Protein AF-A0AAV6ARL1-F1 (afdb_monomer)

Solvent-accessible surface area (backbone atoms only — not comparable to full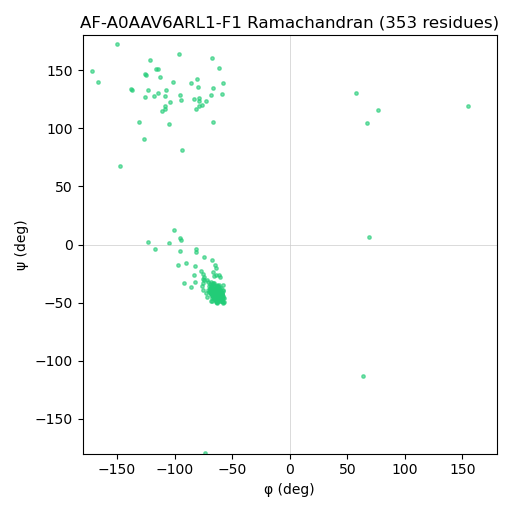-atom values): 20002 Å² total; per-residue (Å²): 140,80,90,83,87,90,86,91,80,90,85,74,84,75,59,64,62,52,59,53,49,52,52,50,49,51,51,51,48,54,50,50,52,47,50,51,51,49,51,51,51,49,50,52,51,50,51,49,50,52,51,48,52,50,49,52,50,51,52,50,52,51,49,51,50,50,51,51,52,52,50,53,51,52,51,51,52,48,52,53,50,51,52,52,51,51,51,52,52,52,49,53,50,50,54,53,48,53,52,51,50,53,51,52,51,52,52,50,51,52,50,52,51,51,50,52,50,50,51,51,53,51,50,52,53,51,52,49,49,53,50,51,50,51,53,48,52,52,50,50,54,50,53,52,52,51,50,53,51,52,53,51,51,51,53,50,48,54,52,52,50,53,50,49,54,52,48,51,54,52,48,53,54,50,52,52,50,53,52,52,52,48,52,52,50,54,50,50,51,52,50,52,55,49,51,51,52,50,53,51,52,50,50,52,52,50,50,54,48,51,51,52,46,53,54,48,51,54,50,48,54,53,49,51,53,49,51,55,51,51,51,53,53,52,53,55,54,53,54,56,56,57,56,58,58,58,54,58,57,58,60,56,58,54,62,60,48,74,80,60,66,86,46,94,68,50,47,80,55,95,95,43,80,45,74,82,79,89,71,47,52,53,89,100,46,54,59,75,37,75,70,22,47,56,53,48,52,55,50,44,53,50,51,56,58,49,54,73,75,49,62,91,90,58,95,77,81,91,83,76,85,46,77,64,77,90,72,89,45,74,43,96,90,30,70,34,55,64,55,42,10,51,45,33,23,50,45,50,52,55,47,62,73,73,105

Structure (mmCIF, N/CA/C/O backbone):
data_AF-A0AAV6ARL1-F1
#
_entry.id   AF-A0AAV6ARL1-F1
#
loop_
_atom_site.group_PDB
_atom_site.id
_atom_site.type_symbol
_atom_site.label_atom_id
_atom_site.label_alt_id
_atom_site.label_comp_id
_atom_site.label_asym_id
_atom_site.label_entity_id
_atom_site.label_seq_id
_atom_site.pdbx_PDB_ins_code
_atom_site.Cartn_x
_atom_site.Cartn_y
_atom_site.Cartn_z
_atom_site.occupancy
_atom_site.B_iso_or_equiv
_atom_site.auth_seq_id
_atom_site.auth_comp_id
_atom_site.auth_asym_id
_atom_site.auth_atom_id
_atom_site.pdbx_PDB_model_num
ATOM 1 N N . MET A 1 1 ? 104.955 -7.559 -202.517 1.00 40.22 1 MET A N 1
ATOM 2 C CA . MET A 1 1 ? 105.296 -6.183 -202.960 1.00 40.22 1 MET A CA 1
ATOM 3 C C . MET A 1 1 ? 104.222 -5.275 -202.367 1.00 40.22 1 MET A C 1
ATOM 5 O O . MET A 1 1 ? 103.072 -5.644 -202.487 1.00 40.22 1 MET A O 1
ATOM 9 N N . SER A 1 2 ? 104.466 -4.178 -201.654 1.00 42.88 2 SER A N 1
ATOM 10 C CA . SER A 1 2 ? 105.653 -3.330 -201.524 1.00 42.88 2 SER A CA 1
ATOM 11 C C . SER A 1 2 ? 105.444 -2.301 -200.393 1.00 42.88 2 SER A C 1
ATOM 13 O O . SER A 1 2 ? 104.321 -1.834 -200.275 1.00 42.88 2 SER A O 1
ATOM 15 N N . ARG A 1 3 ? 106.542 -1.900 -199.713 1.00 35.81 3 ARG A N 1
ATOM 16 C CA . ARG A 1 3 ? 106.949 -0.505 -199.352 1.00 35.81 3 ARG A CA 1
ATOM 17 C C . ARG A 1 3 ? 105.947 0.330 -198.514 1.00 35.81 3 ARG A C 1
ATOM 19 O O . ARG A 1 3 ? 104.804 0.456 -198.897 1.00 35.81 3 ARG A O 1
ATOM 26 N N . SER A 1 4 ? 106.260 1.008 -197.403 1.00 39.09 4 SER A N 1
ATOM 27 C CA . SER A 1 4 ? 107.313 2.000 -197.069 1.00 39.09 4 SER A CA 1
ATOM 28 C C . SER A 1 4 ? 106.696 2.809 -195.892 1.00 39.09 4 SER A C 1
ATOM 30 O O . SER A 1 4 ? 105.526 3.155 -195.957 1.00 39.09 4 SER A O 1
ATOM 32 N N . ALA A 1 5 ? 107.268 2.843 -194.684 1.00 46.03 5 ALA A N 1
ATOM 33 C CA . ALA A 1 5 ? 108.242 3.802 -194.135 1.00 46.03 5 ALA A CA 1
ATOM 34 C C . ALA A 1 5 ? 107.756 5.266 -193.904 1.00 46.03 5 ALA A C 1
ATOM 36 O O . ALA A 1 5 ? 107.763 6.082 -194.815 1.00 46.03 5 ALA A O 1
ATOM 37 N N . ALA A 1 6 ? 107.522 5.567 -192.611 1.00 50.44 6 ALA A N 1
ATOM 38 C CA . ALA A 1 6 ? 107.798 6.807 -191.855 1.00 50.44 6 ALA A CA 1
ATOM 39 C C . ALA A 1 6 ? 106.920 8.081 -191.990 1.00 50.44 6 ALA A C 1
ATOM 41 O O . ALA A 1 6 ? 107.029 8.830 -192.954 1.00 50.44 6 ALA A O 1
ATOM 42 N N . ARG A 1 7 ? 106.256 8.456 -190.874 1.00 43.62 7 ARG A N 1
ATOM 43 C CA . ARG A 1 7 ? 106.496 9.704 -190.097 1.00 43.62 7 ARG A CA 1
ATOM 44 C C . ARG A 1 7 ? 105.806 9.663 -188.717 1.00 43.62 7 ARG A C 1
ATOM 46 O O . ARG A 1 7 ? 104.697 9.164 -188.586 1.00 43.62 7 ARG A O 1
ATOM 53 N N . ARG A 1 8 ? 106.514 10.166 -187.696 1.00 57.41 8 ARG A N 1
ATOM 54 C CA . ARG A 1 8 ? 106.142 10.265 -186.269 1.00 57.41 8 ARG A CA 1
ATOM 55 C C . ARG A 1 8 ? 105.237 11.477 -185.996 1.00 57.41 8 ARG A C 1
ATOM 57 O O . ARG A 1 8 ? 105.545 12.559 -186.486 1.00 57.41 8 ARG A O 1
ATOM 64 N N . THR A 1 9 ? 104.265 11.323 -185.093 1.00 50.94 9 THR A N 1
ATOM 65 C CA . THR A 1 9 ? 103.650 12.404 -184.296 1.00 50.94 9 THR A CA 1
ATOM 66 C C . THR A 1 9 ? 103.474 11.920 -182.852 1.00 50.94 9 THR A C 1
ATOM 68 O O . THR A 1 9 ? 103.076 10.781 -182.622 1.00 50.94 9 THR A O 1
ATOM 71 N N . LEU A 1 10 ? 103.856 12.755 -181.887 1.00 49.81 10 LEU A N 1
ATOM 72 C CA . LEU A 1 10 ? 103.924 12.452 -180.454 1.00 49.81 10 LEU A CA 1
ATOM 73 C C . LEU A 1 10 ? 102.540 12.213 -179.821 1.00 49.81 10 LEU A C 1
ATOM 75 O O . LEU A 1 10 ? 101.614 12.995 -180.012 1.00 49.81 10 LEU A O 1
ATOM 79 N N . ASN A 1 11 ? 102.462 11.147 -179.021 1.00 56.38 11 ASN A N 1
ATOM 80 C CA . ASN A 1 11 ? 101.369 10.788 -178.117 1.00 56.38 11 ASN A CA 1
ATOM 81 C C . ASN A 1 11 ? 101.429 11.619 -176.824 1.00 56.38 11 ASN A C 1
ATOM 83 O O . ASN A 1 11 ? 102.432 11.564 -176.119 1.00 56.38 11 ASN A O 1
ATOM 87 N N . VAL A 1 12 ? 100.331 12.290 -176.461 1.00 54.06 12 VAL A N 1
ATOM 88 C CA . VAL A 1 12 ? 100.096 12.845 -175.101 1.00 54.06 12 VAL A CA 1
ATOM 89 C C . VAL A 1 12 ? 98.789 12.298 -174.493 1.00 54.06 12 VAL A C 1
ATOM 91 O O . VAL A 1 12 ? 98.400 12.623 -173.376 1.00 54.06 12 VAL A O 1
ATOM 94 N N . TRP A 1 13 ? 98.117 11.408 -175.224 1.00 54.78 13 TRP A N 1
ATOM 95 C CA . TRP A 1 13 ? 96.790 10.884 -174.909 1.00 54.78 13 TRP A CA 1
ATOM 96 C C . TRP A 1 13 ? 96.687 9.846 -173.749 1.00 54.78 13 TRP A C 1
ATOM 98 O O . TRP A 1 13 ? 95.562 9.609 -173.325 1.00 54.78 13 TRP A O 1
ATOM 108 N N . PRO A 1 14 ? 97.759 9.253 -173.158 1.00 62.34 14 PRO A N 1
ATOM 109 C CA . PRO A 1 14 ? 97.589 8.315 -172.023 1.00 62.34 14 PRO A CA 1
ATOM 110 C C . PRO A 1 14 ? 97.761 8.883 -170.592 1.00 62.34 14 PRO A C 1
ATOM 112 O O . PRO A 1 14 ? 97.345 8.224 -169.648 1.00 62.34 14 PRO A O 1
ATOM 115 N N . GLY A 1 15 ? 98.382 10.055 -170.381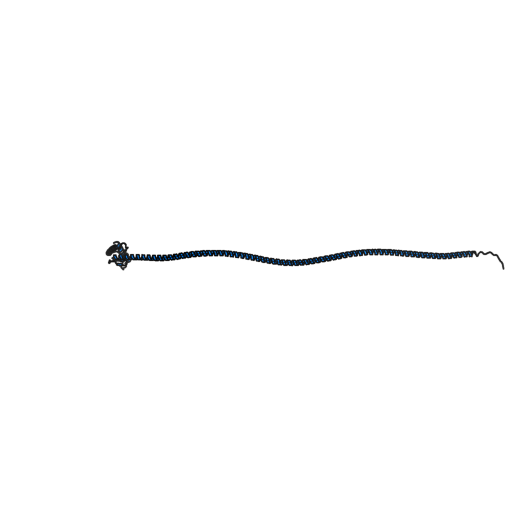 1.00 63.75 15 GLY A N 1
ATOM 116 C CA . GLY A 1 15 ? 98.850 10.473 -169.037 1.00 63.75 15 GLY A CA 1
ATOM 117 C C . GLY A 1 15 ? 97.876 11.303 -168.183 1.00 63.75 15 GLY A C 1
ATOM 118 O O . GLY A 1 15 ? 97.858 11.177 -166.962 1.00 63.75 15 GLY A O 1
ATOM 119 N N . TRP A 1 16 ? 97.041 12.146 -168.798 1.00 66.00 16 TRP A N 1
ATOM 120 C CA . TRP A 1 16 ? 96.110 13.016 -168.054 1.00 66.00 16 TRP A CA 1
ATOM 121 C C . TRP A 1 16 ? 94.906 12.261 -167.476 1.00 66.00 16 TRP A C 1
ATOM 123 O O . TRP A 1 16 ? 94.379 12.653 -166.438 1.00 66.00 16 TRP A O 1
ATOM 133 N N . VAL A 1 17 ? 94.495 11.158 -168.110 1.00 67.25 17 VAL A N 1
ATOM 134 C CA . VAL A 1 17 ? 93.394 10.310 -167.624 1.00 67.25 17 VAL A CA 1
ATOM 135 C C . VAL A 1 17 ? 93.795 9.565 -166.343 1.00 67.25 17 VAL A C 1
ATOM 137 O O . VAL A 1 17 ? 92.970 9.422 -165.446 1.00 67.25 17 VAL A O 1
ATOM 140 N N . ASP A 1 18 ? 95.066 9.178 -166.198 1.00 72.94 18 ASP A N 1
ATOM 141 C CA . ASP A 1 18 ? 95.561 8.469 -165.010 1.00 72.94 18 ASP A CA 1
ATOM 142 C C . ASP A 1 18 ? 95.738 9.409 -163.797 1.00 72.94 18 ASP A C 1
ATOM 144 O O . ASP A 1 18 ? 95.338 9.090 -162.675 1.00 72.94 18 ASP A O 1
ATOM 148 N N . ALA A 1 19 ? 96.215 10.640 -164.019 1.00 73.31 19 ALA A N 1
ATOM 149 C CA . ALA A 1 19 ? 96.287 11.671 -162.975 1.00 73.31 19 ALA A CA 1
ATOM 150 C C . ALA A 1 19 ? 94.895 12.128 -162.485 1.00 73.31 19 ALA A C 1
ATOM 152 O O . ALA A 1 19 ? 94.703 12.391 -161.298 1.00 73.31 19 ALA A O 1
ATOM 153 N N . LEU A 1 20 ? 93.901 12.194 -163.381 1.00 75.38 20 LEU A N 1
ATOM 154 C CA . LEU A 1 20 ? 92.528 12.565 -163.020 1.00 75.38 20 LEU A CA 1
ATOM 155 C C . LEU A 1 20 ? 91.800 11.406 -162.315 1.00 75.38 20 LEU A C 1
ATOM 157 O O . LEU A 1 20 ? 91.058 11.638 -161.362 1.00 75.38 20 LEU A O 1
ATOM 161 N N . SER A 1 21 ? 92.066 10.157 -162.714 1.00 77.81 21 SER A N 1
ATOM 162 C CA . SER A 1 21 ? 91.505 8.962 -162.072 1.00 77.81 21 SER A CA 1
ATOM 163 C C . SER A 1 21 ? 92.097 8.700 -160.681 1.00 77.81 21 SER A C 1
ATOM 165 O O . SER A 1 21 ? 91.357 8.360 -159.759 1.00 77.81 21 SER A O 1
ATOM 167 N N . THR A 1 22 ? 93.402 8.906 -160.479 1.00 82.19 22 THR A N 1
ATOM 168 C CA . THR A 1 22 ? 94.041 8.780 -159.153 1.00 82.19 22 THR A CA 1
ATOM 169 C C . THR A 1 22 ? 93.566 9.860 -158.178 1.00 82.19 22 THR A C 1
ATOM 171 O O . THR A 1 22 ? 93.297 9.552 -157.016 1.00 82.19 22 THR A O 1
ATOM 174 N N . LEU A 1 23 ? 93.358 11.098 -158.645 1.00 82.12 23 LEU A N 1
ATOM 175 C CA . LEU A 1 23 ? 92.783 12.178 -157.834 1.00 82.12 23 LEU A CA 1
ATOM 176 C C . LEU A 1 23 ? 91.329 11.879 -157.429 1.00 82.12 23 LEU A C 1
ATOM 178 O O . LEU A 1 23 ? 90.969 12.049 -156.264 1.00 82.12 23 LEU A O 1
ATOM 182 N N . VAL A 1 24 ? 90.512 11.353 -158.348 1.00 82.94 24 VAL A N 1
ATOM 183 C CA . VAL A 1 24 ? 89.144 10.897 -158.044 1.00 82.94 24 VAL A CA 1
ATOM 184 C C . VAL A 1 24 ? 89.149 9.713 -157.067 1.00 82.94 24 VAL A C 1
ATOM 186 O O . VAL A 1 24 ? 88.353 9.703 -156.132 1.00 82.94 24 VAL A O 1
ATOM 189 N N . MET A 1 25 ? 90.064 8.748 -157.209 1.00 82.38 25 MET A N 1
ATOM 190 C CA . MET A 1 25 ? 90.158 7.587 -156.313 1.00 82.38 25 MET A CA 1
ATOM 191 C C . MET A 1 25 ? 90.553 7.981 -154.880 1.00 82.38 25 MET A C 1
ATOM 193 O O . MET A 1 25 ? 89.963 7.476 -153.926 1.00 82.38 25 MET A O 1
ATOM 197 N N . VAL A 1 26 ? 91.492 8.921 -154.714 1.00 82.88 26 VAL A N 1
ATOM 198 C CA . VAL A 1 26 ? 91.864 9.472 -153.397 1.00 82.88 26 VAL A CA 1
ATOM 199 C C . VAL A 1 26 ? 90.702 10.253 -152.783 1.00 82.88 26 VAL A C 1
ATOM 201 O O . VAL A 1 26 ? 90.419 10.081 -151.599 1.00 82.88 26 VAL A O 1
ATOM 204 N N . ILE A 1 27 ? 89.987 11.060 -153.575 1.00 83.81 27 ILE A N 1
ATOM 205 C CA . ILE A 1 27 ? 88.800 11.789 -153.103 1.00 83.81 27 ILE A CA 1
ATOM 206 C C . ILE A 1 27 ? 87.704 10.816 -152.648 1.00 83.81 27 ILE A C 1
ATOM 208 O O . ILE A 1 27 ? 87.146 11.004 -151.568 1.00 83.81 27 ILE A O 1
ATOM 212 N N . ILE A 1 28 ? 87.427 9.755 -153.415 1.00 83.00 28 ILE A N 1
ATOM 213 C CA . ILE A 1 28 ? 86.459 8.712 -153.040 1.00 83.00 28 ILE A CA 1
ATOM 214 C C . ILE A 1 28 ? 86.916 7.969 -151.778 1.00 83.00 28 ILE A C 1
ATOM 216 O O . ILE A 1 28 ? 86.095 7.719 -150.901 1.00 83.00 28 ILE A O 1
ATOM 220 N N . PHE A 1 29 ? 88.206 7.650 -151.640 1.00 85.12 29 PHE A N 1
ATOM 221 C CA . PHE A 1 29 ? 88.747 6.990 -150.449 1.00 85.12 29 PHE A CA 1
ATOM 222 C C . PHE A 1 29 ? 88.622 7.866 -149.195 1.00 85.12 29 PHE A C 1
ATOM 224 O O . PHE A 1 29 ? 88.128 7.399 -148.171 1.00 85.12 29 PHE A O 1
ATOM 231 N N . VAL A 1 30 ? 89.001 9.147 -149.278 1.00 85.06 30 VAL A N 1
ATOM 232 C CA . VAL A 1 30 ? 88.848 10.108 -148.173 1.00 85.06 30 VAL A CA 1
ATOM 233 C C . VAL A 1 30 ? 87.372 10.298 -147.823 1.00 85.06 30 VAL A C 1
ATOM 235 O O . VAL A 1 30 ? 87.034 10.294 -146.642 1.00 85.06 30 VAL A O 1
ATOM 238 N N . LEU A 1 31 ? 86.481 10.387 -148.816 1.00 84.69 31 LEU A N 1
ATOM 239 C CA . LEU A 1 31 ? 85.034 10.438 -148.590 1.00 84.69 31 LEU A CA 1
ATOM 240 C C . LEU A 1 31 ? 84.506 9.159 -147.935 1.00 84.69 31 LEU A C 1
ATOM 242 O O . LEU A 1 31 ? 83.703 9.248 -147.018 1.00 84.69 31 LEU A O 1
ATOM 246 N N . MET A 1 32 ? 84.961 7.978 -148.348 1.00 86.81 32 MET A N 1
ATOM 247 C CA . MET A 1 32 ? 84.531 6.708 -147.763 1.00 86.81 32 MET A CA 1
ATOM 248 C C . MET A 1 32 ? 85.008 6.571 -146.312 1.00 86.81 32 MET A C 1
ATOM 250 O O . MET A 1 32 ? 84.218 6.207 -145.444 1.00 86.81 32 MET A O 1
ATOM 254 N N . VAL A 1 33 ? 86.266 6.922 -146.022 1.00 84.94 33 VAL A N 1
ATOM 255 C CA . VAL A 1 33 ? 86.796 6.968 -144.649 1.00 84.94 33 VAL A CA 1
ATOM 256 C C . VAL A 1 33 ? 86.037 7.996 -143.812 1.00 84.94 33 VAL A C 1
ATOM 258 O O . VAL A 1 33 ? 85.690 7.708 -142.670 1.00 84.94 33 VAL A O 1
ATOM 261 N N . PHE A 1 34 ? 85.723 9.164 -144.376 1.00 87.56 34 PHE A N 1
ATOM 262 C CA . PHE A 1 34 ? 84.935 10.195 -143.706 1.00 87.56 34 PHE A CA 1
ATOM 263 C C . PHE A 1 34 ? 83.504 9.728 -143.420 1.00 87.56 34 PHE A C 1
ATOM 265 O O . PHE A 1 34 ? 83.032 9.900 -142.303 1.00 87.56 34 PHE A O 1
ATOM 272 N N . VAL A 1 35 ? 82.840 9.069 -144.374 1.00 86.19 35 VAL A N 1
ATOM 273 C CA . VAL A 1 35 ? 81.507 8.476 -144.190 1.00 86.19 35 VAL A CA 1
ATOM 274 C C . VAL A 1 35 ? 81.552 7.400 -143.109 1.00 86.19 35 VAL A C 1
ATOM 276 O O . VAL A 1 35 ? 80.714 7.422 -142.216 1.00 86.19 35 VAL A O 1
ATOM 279 N N . ILE A 1 36 ? 82.551 6.511 -143.108 1.00 84.56 36 ILE A N 1
ATOM 280 C CA . ILE A 1 36 ? 82.721 5.497 -142.055 1.00 84.56 36 ILE A CA 1
ATOM 281 C C . ILE A 1 36 ? 82.953 6.165 -140.690 1.00 84.56 36 ILE A C 1
ATOM 283 O O . ILE A 1 36 ? 82.266 5.827 -139.725 1.00 84.56 36 ILE A O 1
ATOM 287 N N . ALA A 1 37 ? 83.840 7.160 -140.599 1.00 83.50 37 ALA A N 1
ATOM 288 C CA . ALA A 1 37 ? 84.078 7.915 -139.369 1.00 83.50 37 ALA A CA 1
ATOM 289 C C . ALA A 1 37 ? 82.818 8.664 -138.898 1.00 83.50 37 ALA A C 1
ATOM 291 O O . ALA A 1 37 ? 82.530 8.682 -137.704 1.00 83.50 37 ALA A O 1
ATOM 292 N N . GLN A 1 38 ? 82.027 9.217 -139.823 1.00 83.62 38 GLN A N 1
ATOM 293 C CA . GLN A 1 38 ? 80.760 9.889 -139.543 1.00 83.62 38 GLN A CA 1
ATOM 294 C C . GLN A 1 38 ? 79.682 8.898 -139.092 1.00 83.62 38 GLN A C 1
ATOM 296 O O . GLN A 1 38 ? 78.946 9.208 -138.159 1.00 83.62 38 GLN A O 1
ATOM 301 N N . THR A 1 39 ? 79.612 7.696 -139.675 1.00 85.75 39 THR A N 1
ATOM 302 C CA . THR A 1 39 ? 78.703 6.639 -139.204 1.00 85.75 39 THR A CA 1
ATOM 303 C C . THR A 1 39 ? 79.072 6.168 -137.801 1.00 85.75 39 THR A C 1
ATOM 305 O O . THR A 1 39 ? 78.187 6.034 -136.961 1.00 85.75 39 THR A O 1
ATOM 308 N N . TYR A 1 40 ? 80.365 6.007 -137.500 1.00 87.38 40 TYR A N 1
ATOM 309 C CA . TYR A 1 40 ? 80.834 5.634 -136.166 1.00 87.38 40 TYR A CA 1
ATOM 310 C C . TYR A 1 40 ? 80.599 6.749 -135.139 1.00 87.38 40 TYR A C 1
ATOM 312 O O . TYR A 1 40 ? 80.107 6.483 -134.047 1.00 87.38 40 TYR A O 1
ATOM 320 N N . LEU A 1 41 ? 80.888 8.008 -135.489 1.00 84.44 41 LEU A N 1
ATOM 321 C CA . LEU A 1 41 ? 80.651 9.160 -134.617 1.00 84.44 41 LEU A CA 1
ATOM 322 C C . LEU A 1 41 ? 79.152 9.376 -134.373 1.00 84.44 41 LEU A C 1
ATOM 324 O O . LEU A 1 41 ? 78.754 9.633 -133.242 1.00 84.44 41 LEU A O 1
ATOM 328 N N . SER A 1 42 ? 78.317 9.216 -135.404 1.00 83.94 42 SER A N 1
ATOM 329 C CA . SER A 1 42 ? 76.857 9.267 -135.288 1.00 83.94 42 SER A CA 1
ATOM 330 C C . SER A 1 42 ? 76.319 8.119 -134.433 1.00 83.94 42 SER A C 1
ATOM 332 O O . SER A 1 42 ? 75.482 8.362 -133.566 1.00 83.94 42 SER A O 1
ATOM 334 N N . ALA A 1 43 ? 76.844 6.898 -134.588 1.00 82.75 43 ALA A N 1
ATOM 335 C CA . ALA A 1 43 ? 76.494 5.759 -133.742 1.00 82.75 43 ALA A CA 1
ATOM 336 C C . ALA A 1 43 ? 76.931 5.966 -132.279 1.00 82.75 43 ALA A C 1
ATOM 338 O O . ALA A 1 43 ? 76.162 5.675 -131.366 1.00 82.75 43 ALA A O 1
ATOM 339 N N . ALA A 1 44 ? 78.124 6.521 -132.038 1.00 83.00 44 ALA A N 1
ATOM 340 C CA . ALA A 1 44 ? 78.624 6.829 -130.698 1.00 83.00 44 ALA A CA 1
ATOM 341 C C . ALA A 1 44 ? 77.837 7.968 -130.024 1.00 83.00 44 ALA A C 1
ATOM 343 O O . ALA A 1 44 ? 77.498 7.869 -128.843 1.00 83.00 44 ALA A O 1
ATOM 344 N N . LEU A 1 45 ? 77.500 9.027 -130.771 1.00 83.69 45 LEU A N 1
ATOM 345 C CA . LEU A 1 45 ? 76.633 10.116 -130.311 1.00 83.69 45 LEU A CA 1
ATOM 346 C C . LEU A 1 45 ? 75.219 9.602 -130.021 1.00 83.69 45 LEU A C 1
ATOM 348 O O . LEU A 1 45 ? 74.697 9.877 -128.950 1.00 83.69 45 LEU A O 1
ATOM 352 N N . SER A 1 46 ? 74.639 8.790 -130.909 1.00 85.38 46 SER A N 1
ATOM 353 C CA . SER A 1 46 ? 73.314 8.184 -130.721 1.00 85.38 46 SER A CA 1
ATOM 354 C C . SER A 1 46 ? 73.276 7.226 -129.525 1.00 85.38 46 SER A C 1
ATOM 356 O O . SER A 1 46 ? 72.333 7.267 -128.740 1.00 85.38 46 SER A O 1
ATOM 358 N N . GLY A 1 47 ? 74.319 6.416 -129.319 1.00 86.88 47 GLY A N 1
ATOM 359 C CA . GLY A 1 47 ? 74.443 5.549 -128.145 1.00 86.88 47 GLY A CA 1
ATOM 360 C C . GLY A 1 47 ? 74.561 6.340 -126.838 1.00 86.88 47 GLY A C 1
ATOM 361 O O . GLY A 1 47 ? 73.922 5.987 -125.846 1.00 86.88 47 GLY A O 1
ATOM 362 N N . ARG A 1 48 ? 75.314 7.449 -126.841 1.00 87.31 48 ARG A N 1
ATOM 363 C CA . ARG A 1 48 ? 75.371 8.392 -125.714 1.00 87.31 48 ARG A CA 1
ATOM 364 C C . ARG A 1 48 ? 74.016 9.060 -125.472 1.00 87.31 48 ARG A C 1
ATOM 366 O O . ARG A 1 48 ? 73.608 9.146 -124.321 1.00 87.31 48 ARG A O 1
ATOM 373 N N . GLU A 1 49 ? 73.315 9.482 -126.522 1.00 87.62 49 GLU A N 1
ATOM 374 C CA . GLU A 1 49 ? 71.972 10.074 -126.450 1.00 87.62 49 GLU A CA 1
ATOM 375 C C . GLU A 1 49 ? 70.970 9.091 -125.823 1.00 87.62 49 GLU A C 1
ATOM 377 O O . GLU A 1 49 ? 70.250 9.440 -124.893 1.00 87.62 49 GLU A O 1
ATOM 382 N N . GLN A 1 50 ? 70.981 7.825 -126.256 1.00 89.12 50 GLN A N 1
ATOM 383 C CA . GLN A 1 50 ? 70.143 6.762 -125.692 1.00 89.12 50 GLN A CA 1
ATOM 384 C C . GLN A 1 50 ? 70.500 6.450 -124.233 1.00 89.12 50 GLN A C 1
ATOM 386 O O . GLN A 1 50 ? 69.609 6.228 -123.413 1.00 89.12 50 GLN A O 1
ATOM 391 N N . ALA A 1 51 ? 71.792 6.425 -123.885 1.00 87.44 51 ALA A N 1
ATOM 392 C CA . ALA A 1 51 ? 72.238 6.232 -122.507 1.00 87.44 51 ALA A CA 1
ATOM 393 C C . ALA A 1 51 ? 71.808 7.399 -121.606 1.00 87.44 51 ALA A C 1
ATOM 395 O O . ALA A 1 51 ? 71.347 7.164 -120.491 1.00 87.44 51 ALA A O 1
ATOM 396 N N . LEU A 1 52 ? 71.896 8.637 -122.107 1.00 89.31 52 LEU A N 1
ATOM 397 C CA . LEU A 1 52 ? 71.388 9.826 -121.425 1.00 89.31 52 LEU A CA 1
ATOM 398 C C . LEU A 1 52 ? 69.873 9.745 -121.238 1.00 89.31 52 LEU A C 1
ATOM 400 O O . LEU A 1 52 ? 69.419 9.918 -120.117 1.00 89.31 52 LEU A O 1
ATOM 404 N N . GLN A 1 53 ? 69.102 9.391 -122.270 1.00 90.75 53 GLN A N 1
ATOM 405 C CA . GLN A 1 53 ? 67.648 9.215 -122.160 1.00 90.75 53 GLN A CA 1
ATOM 406 C C . GLN A 1 53 ? 67.262 8.155 -121.120 1.00 90.75 53 GLN A C 1
ATOM 408 O O . GLN A 1 53 ? 66.382 8.404 -120.299 1.00 90.75 53 GLN A O 1
ATOM 413 N N . ARG A 1 54 ? 67.944 6.998 -121.098 1.00 90.44 54 ARG A N 1
ATOM 414 C CA . ARG A 1 54 ? 67.722 5.954 -120.079 1.00 90.44 54 ARG A CA 1
ATOM 415 C C . ARG A 1 54 ? 68.059 6.443 -118.676 1.00 90.44 54 ARG A C 1
ATOM 417 O O . ARG A 1 54 ? 67.281 6.203 -117.762 1.00 90.44 54 ARG A O 1
ATOM 424 N N . LEU A 1 55 ? 69.186 7.136 -118.504 1.00 90.38 55 LEU A N 1
ATOM 425 C CA . LEU A 1 55 ? 69.562 7.732 -117.221 1.00 90.38 55 LEU A CA 1
ATOM 426 C C . LEU A 1 55 ? 68.543 8.785 -116.782 1.00 90.38 55 LEU A C 1
ATOM 428 O O . LEU A 1 55 ? 68.146 8.790 -115.626 1.00 90.38 55 LEU A O 1
ATOM 432 N N . THR A 1 56 ? 68.068 9.642 -117.686 1.00 90.62 56 THR A N 1
ATOM 433 C CA . THR A 1 56 ? 67.022 10.629 -117.389 1.00 90.62 56 THR A CA 1
ATOM 434 C C . THR A 1 56 ? 65.713 9.951 -116.984 1.00 90.62 56 THR A C 1
ATOM 436 O O . THR A 1 56 ? 65.092 10.379 -116.015 1.00 90.62 56 THR A O 1
ATOM 439 N N . GLN A 1 57 ? 65.322 8.864 -117.658 1.00 93.25 57 GLN A N 1
ATOM 440 C CA . GLN A 1 57 ? 64.146 8.074 -117.287 1.00 93.25 57 GLN A CA 1
ATOM 441 C C . GLN A 1 57 ? 64.315 7.413 -115.911 1.00 93.25 57 GLN A C 1
ATOM 443 O O . GLN A 1 57 ? 63.422 7.527 -115.079 1.00 93.25 57 GLN A O 1
ATOM 448 N N . GLN A 1 58 ? 65.470 6.798 -115.638 1.00 93.06 58 GLN A N 1
ATOM 449 C CA . GLN A 1 58 ? 65.790 6.219 -114.328 1.00 93.06 58 GLN A CA 1
ATOM 450 C C . GLN A 1 58 ? 65.804 7.278 -113.221 1.00 93.06 58 GLN A C 1
ATOM 452 O O . GLN A 1 58 ? 65.302 7.031 -112.131 1.00 93.06 58 GLN A O 1
ATOM 457 N N . VAL A 1 59 ? 66.344 8.470 -113.489 1.00 93.44 59 VAL A N 1
ATOM 458 C CA . VAL A 1 59 ? 66.326 9.595 -112.543 1.00 93.44 59 VAL A CA 1
ATOM 459 C C . VAL A 1 59 ? 64.892 10.062 -112.280 1.00 93.44 59 VAL A C 1
ATOM 461 O O . VAL A 1 59 ? 64.573 10.355 -111.132 1.00 93.44 59 VAL A O 1
ATOM 464 N N . SER A 1 60 ? 64.021 10.092 -113.296 1.00 93.62 60 SER A N 1
ATOM 465 C CA . SER A 1 60 ? 62.597 10.419 -113.125 1.00 93.62 60 SER A CA 1
ATOM 466 C C . SER A 1 60 ? 61.861 9.366 -112.298 1.00 93.62 60 SER A C 1
ATOM 468 O O . SER A 1 60 ? 61.144 9.717 -111.370 1.00 93.62 60 SER A O 1
ATOM 470 N N . GLU A 1 61 ? 62.072 8.080 -112.583 1.00 94.12 61 GLU A N 1
ATOM 471 C CA . GLU A 1 61 ? 61.450 6.977 -111.842 1.00 94.12 61 GLU A CA 1
ATOM 472 C C . GLU A 1 61 ? 61.919 6.946 -110.380 1.00 94.12 61 GLU A C 1
ATOM 474 O O . GLU A 1 61 ? 61.109 6.818 -109.463 1.00 94.12 61 GLU A O 1
ATOM 479 N N . LEU A 1 62 ? 63.218 7.148 -110.136 1.00 93.75 62 LEU A N 1
ATOM 480 C CA . LEU A 1 62 ? 63.758 7.298 -108.784 1.00 93.75 62 LEU A CA 1
ATOM 481 C C . LEU A 1 62 ? 63.206 8.543 -108.082 1.00 93.75 62 LEU A C 1
ATOM 483 O O . LEU A 1 62 ? 62.976 8.497 -106.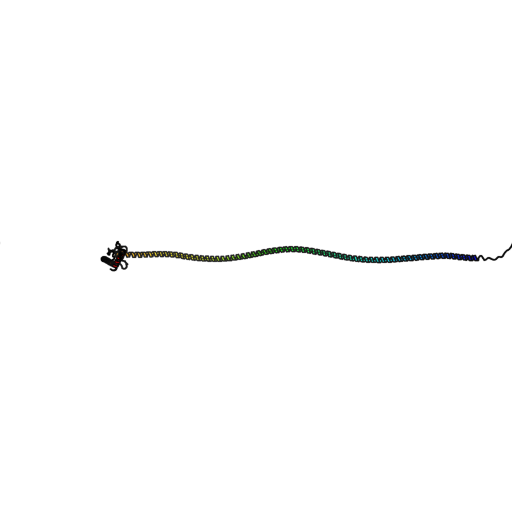876 1.00 93.75 62 LEU A O 1
ATOM 487 N N . ALA A 1 63 ? 62.977 9.643 -108.805 1.00 93.06 63 ALA A N 1
ATOM 488 C CA . ALA A 1 63 ? 62.351 10.838 -108.247 1.00 93.06 63 ALA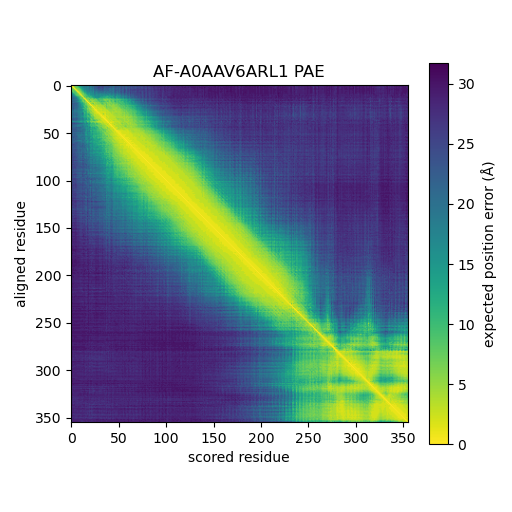 A CA 1
ATOM 489 C C . ALA A 1 63 ? 60.884 10.588 -107.856 1.00 93.06 63 ALA A C 1
ATOM 491 O O . ALA A 1 63 ? 60.477 11.020 -106.777 1.00 93.06 63 ALA A O 1
ATOM 492 N N . ASP A 1 64 ? 60.121 9.849 -108.667 1.00 95.19 64 ASP A N 1
ATOM 493 C CA . ASP A 1 64 ? 58.735 9.464 -108.371 1.00 95.19 64 ASP A CA 1
ATOM 494 C C . ASP A 1 64 ? 58.653 8.499 -107.179 1.00 95.19 64 ASP A C 1
ATOM 496 O O . ASP A 1 64 ? 57.845 8.694 -106.267 1.00 95.19 64 ASP A O 1
ATOM 500 N N . LEU A 1 65 ? 59.536 7.495 -107.128 1.00 95.31 65 LEU A N 1
ATOM 501 C CA . LEU A 1 65 ? 59.655 6.584 -105.986 1.00 95.31 65 LEU A CA 1
ATOM 502 C C . LEU A 1 65 ? 60.047 7.332 -104.711 1.00 95.31 65 LEU A C 1
ATOM 504 O O . LEU A 1 65 ? 59.435 7.123 -103.664 1.00 95.31 65 LEU A O 1
ATOM 508 N N . LEU A 1 66 ? 61.011 8.251 -104.798 1.00 94.25 66 LEU A N 1
ATOM 509 C CA . LEU A 1 66 ? 61.409 9.093 -103.674 1.00 94.25 66 LEU A CA 1
ATOM 510 C C . LEU A 1 66 ? 60.263 10.013 -103.229 1.00 94.25 66 LEU A C 1
ATOM 512 O O . LEU A 1 66 ? 60.107 10.264 -102.035 1.00 94.25 66 LEU A O 1
ATOM 516 N N . ALA A 1 67 ? 59.444 10.519 -104.154 1.00 94.12 67 ALA A N 1
ATOM 517 C CA . ALA A 1 67 ? 58.265 11.316 -103.824 1.00 94.12 67 ALA A CA 1
ATOM 518 C C . ALA A 1 67 ? 57.191 10.479 -103.104 1.00 94.12 67 ALA A C 1
ATOM 520 O O . ALA A 1 67 ? 56.635 10.939 -102.104 1.00 94.12 67 ALA A O 1
ATOM 521 N N . LEU A 1 68 ? 56.938 9.246 -103.558 1.00 95.38 68 LEU A N 1
ATOM 522 C CA . LEU A 1 68 ? 56.037 8.293 -102.901 1.00 95.38 68 LEU A CA 1
ATOM 523 C C . LEU A 1 68 ? 56.538 7.891 -101.511 1.00 95.38 68 LEU A C 1
ATOM 525 O O . LEU A 1 68 ? 55.756 7.898 -100.564 1.00 95.38 68 LEU A O 1
ATOM 529 N N . GLU A 1 69 ? 57.830 7.597 -101.365 1.00 94.62 69 GLU A N 1
ATOM 530 C CA . GLU A 1 69 ? 58.448 7.281 -100.075 1.00 94.62 69 GLU A CA 1
ATOM 531 C C . GLU A 1 69 ? 58.348 8.472 -99.116 1.00 94.62 69 GLU A C 1
ATOM 533 O O . GLU A 1 69 ? 57.944 8.314 -97.964 1.00 94.62 69 GLU A O 1
ATOM 538 N N . ARG A 1 70 ? 58.641 9.690 -99.596 1.00 94.69 70 ARG A N 1
ATOM 539 C CA . ARG A 1 70 ? 58.462 10.919 -98.811 1.00 94.69 70 ARG A CA 1
ATOM 540 C C . ARG A 1 70 ? 57.015 11.080 -98.359 1.00 94.69 70 ARG A C 1
ATOM 542 O O . ARG A 1 70 ? 56.810 11.378 -97.187 1.00 94.69 70 ARG A O 1
ATOM 549 N N . LYS A 1 71 ? 56.036 10.839 -99.239 1.00 95.88 71 LYS A N 1
ATOM 550 C CA . LYS A 1 71 ? 54.607 10.895 -98.902 1.00 95.88 71 LYS A CA 1
ATOM 551 C C . LYS A 1 71 ? 54.211 9.828 -97.874 1.00 95.88 71 LYS A C 1
ATOM 553 O O . LYS A 1 71 ? 53.578 10.143 -96.874 1.00 95.88 71 LYS A O 1
ATOM 558 N N . ALA A 1 72 ? 54.636 8.581 -98.059 1.00 95.19 72 ALA A N 1
ATOM 559 C CA . ALA A 1 72 ? 54.384 7.513 -97.094 1.00 95.19 72 ALA A CA 1
ATOM 560 C C . ALA A 1 72 ? 55.007 7.833 -95.723 1.00 95.19 72 ALA A C 1
ATOM 562 O O . ALA A 1 72 ? 54.391 7.597 -94.689 1.00 95.19 72 ALA A O 1
ATOM 563 N N . ASN A 1 73 ? 56.203 8.428 -95.698 1.00 96.00 73 ASN A N 1
ATOM 564 C CA . ASN A 1 73 ? 56.858 8.861 -94.465 1.00 96.00 73 ASN A CA 1
ATOM 565 C C . ASN A 1 73 ? 56.116 10.044 -93.815 1.00 96.00 73 ASN A C 1
ATOM 567 O O . ASN A 1 73 ? 55.986 10.074 -92.594 1.00 96.00 73 ASN A O 1
ATOM 571 N N . THR A 1 74 ? 55.576 10.994 -94.594 1.00 96.06 74 THR A N 1
ATOM 572 C CA . THR A 1 74 ? 54.717 12.057 -94.041 1.00 96.06 74 THR A CA 1
ATOM 573 C C . THR A 1 74 ? 53.419 11.503 -93.461 1.00 96.06 74 THR A C 1
ATOM 575 O O . THR A 1 74 ? 53.049 11.905 -92.361 1.00 96.06 74 THR A O 1
ATOM 578 N N . ASP A 1 75 ? 52.783 10.540 -94.131 1.00 96.00 75 ASP A N 1
ATOM 579 C CA . ASP A 1 75 ? 51.537 9.915 -93.672 1.00 96.00 75 ASP A CA 1
ATOM 580 C C . ASP A 1 75 ? 51.775 9.063 -92.411 1.00 96.00 75 ASP A C 1
ATOM 582 O O . ASP A 1 75 ? 51.024 9.150 -91.443 1.00 96.00 75 ASP A O 1
ATOM 586 N N . LEU A 1 76 ? 52.872 8.296 -92.359 1.00 95.44 76 LEU A N 1
ATOM 587 C CA . LEU A 1 76 ? 53.274 7.553 -91.159 1.00 95.44 76 LEU A CA 1
ATOM 588 C C . LEU A 1 76 ? 53.568 8.485 -89.981 1.00 95.44 76 LEU A C 1
ATOM 590 O O . LEU A 1 76 ? 53.158 8.198 -88.859 1.00 95.44 76 LEU A O 1
ATOM 594 N N . ARG A 1 77 ? 54.253 9.610 -90.219 1.00 95.31 77 ARG A N 1
ATOM 595 C CA . ARG A 1 77 ? 54.499 10.622 -89.180 1.00 95.31 77 ARG A CA 1
ATOM 596 C C . ARG A 1 77 ? 53.197 11.242 -88.677 1.00 95.31 77 ARG A C 1
ATOM 598 O O . ARG A 1 77 ? 53.087 11.454 -87.473 1.00 95.31 77 ARG A O 1
ATOM 605 N N . ALA A 1 78 ? 52.232 11.496 -89.563 1.00 96.38 78 ALA A N 1
ATOM 606 C CA . ALA A 1 78 ? 50.904 11.970 -89.182 1.00 96.38 78 ALA A CA 1
ATOM 607 C C . ALA A 1 78 ? 50.171 10.930 -88.315 1.00 96.38 78 ALA A C 1
ATOM 609 O O . ALA A 1 78 ? 49.787 11.251 -87.196 1.00 96.38 78 ALA A O 1
ATOM 610 N N . ASN A 1 79 ? 50.114 9.665 -88.749 1.00 96.81 79 ASN A N 1
ATOM 611 C CA . ASN A 1 79 ? 49.484 8.576 -87.991 1.00 96.81 79 ASN A CA 1
ATOM 612 C C . ASN A 1 79 ? 50.130 8.354 -86.612 1.00 96.81 79 ASN A C 1
ATOM 614 O O . ASN A 1 79 ? 49.430 8.129 -85.629 1.00 96.81 79 ASN A O 1
ATOM 618 N N . ILE A 1 80 ? 51.465 8.421 -86.512 1.00 96.94 80 ILE A N 1
ATOM 619 C CA . ILE A 1 80 ? 52.171 8.342 -85.221 1.00 96.94 80 ILE A CA 1
ATOM 620 C C . ILE A 1 80 ? 51.793 9.534 -84.331 1.00 96.94 80 ILE A C 1
ATOM 622 O O . ILE A 1 80 ? 51.611 9.358 -83.126 1.00 96.94 80 ILE A O 1
ATOM 626 N N . GLY A 1 81 ? 51.657 10.729 -84.913 1.00 95.94 81 GLY A N 1
ATOM 627 C CA . GLY A 1 81 ? 51.170 11.920 -84.217 1.00 95.94 81 GLY A CA 1
ATOM 628 C C . GLY A 1 81 ? 49.759 11.729 -83.656 1.00 95.94 81 GLY A C 1
ATOM 629 O O . GLY A 1 81 ? 49.548 11.971 -82.467 1.00 95.94 81 GLY A O 1
ATOM 630 N N . ASP A 1 82 ? 48.836 11.221 -84.472 1.00 96.56 82 ASP A N 1
ATOM 631 C CA . ASP A 1 82 ? 47.442 10.973 -84.089 1.00 96.56 82 ASP A CA 1
ATOM 632 C C . ASP A 1 82 ? 47.332 9.898 -82.999 1.00 96.56 82 ASP A C 1
ATOM 634 O O . ASP A 1 82 ? 46.706 10.133 -81.965 1.00 96.56 82 ASP A O 1
ATOM 638 N N . ILE A 1 83 ? 48.020 8.760 -83.155 1.00 96.62 83 ILE A N 1
ATOM 639 C CA . ILE A 1 83 ? 48.051 7.686 -82.146 1.00 96.62 83 ILE A CA 1
ATOM 640 C C . ILE A 1 83 ? 48.680 8.184 -80.843 1.00 96.62 83 ILE A C 1
ATOM 642 O O . ILE A 1 83 ? 48.201 7.865 -79.756 1.00 96.62 83 ILE A O 1
ATOM 646 N N . SER A 1 84 ? 49.749 8.981 -80.919 1.00 97.00 84 SER A N 1
ATOM 647 C CA . SER A 1 84 ? 50.361 9.575 -79.729 1.00 97.00 84 SER A CA 1
ATOM 648 C C . SER A 1 84 ? 49.396 10.534 -79.026 1.00 97.00 84 SER A C 1
ATOM 650 O O . SER A 1 84 ? 49.360 10.562 -77.794 1.00 97.00 84 SER A O 1
ATOM 652 N N . ALA A 1 85 ? 48.617 11.317 -79.776 1.00 96.88 85 ALA A N 1
ATOM 653 C CA . ALA A 1 85 ? 47.608 12.211 -79.218 1.00 96.88 85 ALA A CA 1
ATOM 654 C C . ALA A 1 85 ? 46.446 11.430 -78.577 1.00 96.88 85 ALA A C 1
ATOM 656 O O . ALA A 1 85 ? 46.032 11.757 -77.463 1.00 96.88 85 ALA A O 1
ATOM 657 N N . GLU A 1 86 ? 45.969 10.367 -79.228 1.00 97.19 86 GLU A N 1
ATOM 658 C CA . GLU A 1 86 ? 44.918 9.486 -78.711 1.00 97.19 86 GLU A CA 1
ATOM 659 C C . GLU A 1 86 ? 45.374 8.734 -77.452 1.00 97.19 86 GLU A C 1
ATOM 661 O O . GLU A 1 86 ? 44.660 8.710 -76.447 1.00 97.19 86 GLU A O 1
ATOM 666 N N . LEU A 1 87 ? 46.604 8.210 -77.442 1.00 97.19 87 LEU A N 1
ATOM 667 C CA . LEU A 1 87 ? 47.196 7.572 -76.266 1.00 97.19 87 LEU A CA 1
ATOM 668 C C . LEU A 1 87 ? 47.307 8.558 -75.096 1.00 97.19 87 LEU A C 1
ATOM 670 O O . LEU A 1 87 ? 46.941 8.219 -73.970 1.00 97.19 87 LEU A O 1
ATOM 674 N N . GLN A 1 88 ? 47.762 9.791 -75.341 1.00 97.06 88 GLN A N 1
ATOM 675 C CA . GLN A 1 88 ? 47.802 10.829 -74.307 1.00 97.06 88 GLN A CA 1
ATOM 676 C C . GLN A 1 88 ? 46.404 11.188 -73.790 1.00 97.06 88 GLN A C 1
ATOM 678 O O . GLN A 1 88 ? 46.237 11.395 -72.586 1.00 97.06 88 GLN A O 1
ATOM 683 N N . ALA A 1 89 ? 45.396 11.248 -74.664 1.00 97.25 89 ALA A N 1
ATOM 684 C CA . ALA A 1 89 ? 44.012 11.475 -74.262 1.00 97.25 89 ALA A CA 1
ATOM 685 C C . ALA A 1 89 ? 43.491 10.326 -73.382 1.00 97.25 89 ALA A C 1
ATOM 687 O O . ALA A 1 89 ? 42.953 10.581 -72.305 1.00 97.25 89 ALA A O 1
ATOM 688 N N . SER A 1 90 ? 43.738 9.071 -73.771 1.00 97.25 90 SER A N 1
ATOM 689 C CA . SER A 1 90 ? 43.351 7.895 -72.986 1.00 97.25 90 SER A CA 1
ATOM 690 C C . SER A 1 90 ? 44.053 7.839 -71.627 1.00 97.25 90 SER A C 1
ATOM 692 O O . SER A 1 90 ? 43.422 7.456 -70.643 1.00 97.25 90 SER A O 1
ATOM 694 N N . ILE A 1 91 ? 45.332 8.225 -71.545 1.00 97.38 91 ILE A N 1
ATOM 695 C CA . ILE A 1 91 ? 46.066 8.311 -70.273 1.00 97.38 91 ILE A CA 1
ATOM 696 C C . ILE A 1 91 ? 45.420 9.357 -69.362 1.00 97.38 91 ILE A C 1
ATOM 698 O O . ILE A 1 91 ? 45.147 9.056 -68.204 1.00 97.38 91 ILE A O 1
ATOM 702 N N . LYS A 1 92 ? 45.075 10.541 -69.887 1.00 97.38 92 LYS A N 1
ATOM 703 C CA . LYS A 1 92 ? 44.362 11.570 -69.109 1.00 97.38 92 LYS A CA 1
ATOM 704 C C . LYS A 1 92 ? 43.009 11.074 -68.599 1.00 97.38 92 LYS A C 1
ATOM 706 O O . LYS A 1 92 ? 42.649 11.362 -67.461 1.00 97.38 92 LYS A O 1
ATOM 711 N N . THR A 1 93 ? 42.259 10.330 -69.413 1.00 97.62 93 THR A N 1
ATOM 712 C CA . THR A 1 93 ? 40.989 9.730 -68.984 1.00 97.62 93 THR A CA 1
ATOM 713 C C . THR A 1 93 ? 41.200 8.674 -67.904 1.00 97.62 93 THR A C 1
ATOM 715 O O . THR A 1 93 ? 40.480 8.700 -66.911 1.00 97.62 93 THR A O 1
ATOM 718 N N . ARG A 1 94 ? 42.189 7.782 -68.058 1.00 97.75 94 ARG A N 1
ATOM 719 C CA . ARG A 1 94 ? 42.549 6.791 -67.033 1.00 97.7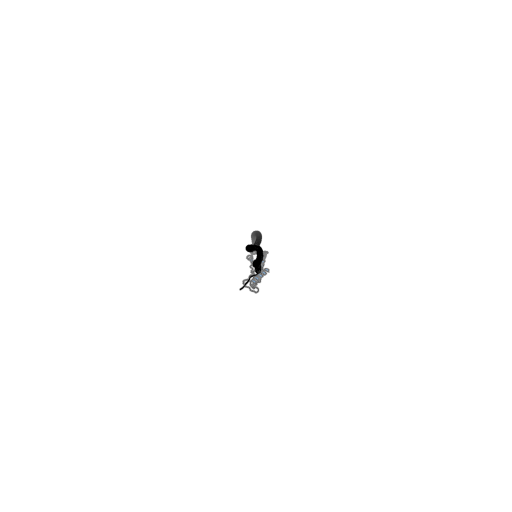5 94 ARG A CA 1
ATOM 720 C C . ARG A 1 94 ? 42.909 7.479 -65.719 1.00 97.75 94 ARG A C 1
ATOM 722 O O . ARG A 1 94 ? 42.318 7.152 -64.701 1.00 97.75 94 ARG A O 1
ATOM 729 N N . ASP A 1 95 ? 43.791 8.474 -65.754 1.00 97.44 95 ASP A N 1
ATOM 730 C CA . ASP A 1 95 ? 44.227 9.194 -64.555 1.00 97.44 95 ASP A CA 1
ATOM 731 C C . ASP A 1 95 ? 43.049 9.921 -63.876 1.00 97.44 95 ASP A C 1
ATOM 733 O O . ASP A 1 95 ? 42.928 9.916 -62.651 1.00 97.44 95 ASP A O 1
ATOM 737 N N . ALA A 1 96 ? 42.124 10.494 -64.657 1.00 97.06 96 ALA A N 1
ATOM 738 C CA . ALA A 1 96 ? 40.901 11.096 -64.125 1.00 97.06 96 ALA A CA 1
ATOM 739 C C . ALA A 1 96 ? 39.946 10.057 -63.504 1.00 97.06 96 ALA A C 1
ATOM 741 O O . ALA A 1 96 ? 39.295 10.341 -62.495 1.00 97.06 96 ALA A O 1
ATOM 742 N N . LEU A 1 97 ? 39.844 8.858 -64.089 1.00 96.94 97 LEU A N 1
ATOM 743 C CA . LEU A 1 97 ? 39.062 7.752 -63.533 1.00 96.94 97 LEU A CA 1
ATOM 744 C C . LEU A 1 97 ? 39.693 7.207 -62.247 1.00 96.94 97 LEU A C 1
ATOM 746 O O . LEU A 1 97 ? 38.963 6.994 -61.283 1.00 96.94 97 LEU A O 1
ATOM 750 N N . ASP A 1 98 ? 41.018 7.067 -62.190 1.00 97.12 98 ASP A N 1
ATOM 751 C CA . ASP A 1 98 ? 41.748 6.631 -60.993 1.00 97.12 98 ASP A CA 1
ATOM 752 C C . ASP A 1 98 ? 41.570 7.628 -59.836 1.00 97.12 98 ASP A C 1
ATOM 754 O O . ASP A 1 98 ? 41.326 7.235 -58.689 1.00 97.12 98 ASP A O 1
ATOM 758 N N . GLN A 1 99 ? 41.595 8.932 -60.135 1.00 97.25 99 GLN A N 1
ATOM 759 C CA . GLN A 1 99 ? 41.283 9.978 -59.157 1.00 97.25 99 GLN A CA 1
ATOM 760 C C . GLN A 1 99 ? 39.844 9.863 -58.638 1.00 97.25 99 GLN A C 1
ATOM 762 O O . GLN A 1 99 ? 39.626 9.889 -57.427 1.00 97.25 99 GLN A O 1
ATOM 767 N N . ARG A 1 100 ? 38.856 9.681 -59.527 1.00 97.56 100 ARG A N 1
ATOM 768 C CA . ARG A 1 100 ? 37.451 9.479 -59.124 1.00 97.56 100 ARG A CA 1
ATOM 769 C C . ARG A 1 100 ? 37.268 8.215 -58.289 1.00 97.56 100 ARG A C 1
ATOM 771 O O . ARG A 1 100 ? 36.544 8.248 -57.301 1.00 97.56 100 ARG A O 1
ATOM 778 N N . LEU A 1 101 ? 37.930 7.121 -58.656 1.00 97.50 101 LEU A N 1
ATOM 779 C CA . LEU A 1 101 ? 37.863 5.853 -57.934 1.00 97.50 101 LEU A CA 1
ATOM 780 C C . LEU A 1 101 ? 38.462 5.982 -56.529 1.00 97.50 101 LEU A C 1
ATOM 782 O O . LEU A 1 101 ? 37.878 5.484 -55.571 1.00 97.50 101 LEU A O 1
ATOM 786 N N . THR A 1 102 ? 39.562 6.722 -56.390 1.00 97.50 102 THR A N 1
ATOM 787 C CA . THR A 1 102 ? 40.161 7.033 -55.083 1.00 97.50 102 THR A CA 1
ATOM 788 C C . THR A 1 102 ? 39.195 7.822 -54.196 1.00 97.50 102 THR A C 1
ATOM 790 O O . THR A 1 102 ? 39.027 7.487 -53.024 1.00 97.50 102 THR A O 1
ATOM 793 N N . VAL A 1 103 ? 38.511 8.828 -54.755 1.00 97.56 103 VAL A N 1
ATOM 794 C CA . VAL A 1 103 ? 37.496 9.606 -54.023 1.00 97.56 103 VAL A CA 1
ATOM 795 C C . VAL A 1 103 ? 36.322 8.721 -53.600 1.00 97.56 103 VAL A C 1
ATOM 797 O O . VAL A 1 103 ? 35.961 8.720 -52.428 1.00 97.56 103 VAL A O 1
ATOM 800 N N . ILE A 1 104 ? 35.777 7.912 -54.514 1.00 97.56 104 ILE A N 1
ATOM 801 C CA . ILE A 1 104 ? 34.643 7.017 -54.231 1.00 97.56 104 ILE A CA 1
ATOM 802 C C . ILE A 1 104 ? 34.996 5.979 -53.158 1.00 97.56 104 ILE A C 1
ATOM 804 O O . ILE A 1 104 ? 34.167 5.678 -52.302 1.00 97.56 104 ILE A O 1
ATOM 808 N N . ILE A 1 105 ? 36.215 5.429 -53.171 1.00 97.19 105 ILE A N 1
ATOM 809 C CA . ILE A 1 105 ? 36.675 4.516 -52.114 1.00 97.19 105 ILE A CA 1
ATOM 810 C C . ILE A 1 105 ? 36.715 5.242 -50.766 1.00 97.19 105 ILE A C 1
ATOM 812 O O . ILE A 1 105 ? 36.210 4.706 -49.782 1.00 97.19 105 ILE A O 1
ATOM 816 N N . GLY A 1 106 ? 37.237 6.471 -50.731 1.00 96.88 106 GLY A N 1
ATOM 817 C CA . GLY A 1 106 ? 37.241 7.294 -49.521 1.00 96.88 106 GLY A CA 1
ATOM 818 C C . GLY A 1 106 ? 35.831 7.576 -48.987 1.00 96.88 106 GLY A C 1
ATOM 819 O O . GLY A 1 106 ? 35.584 7.414 -47.794 1.00 96.88 106 GLY A O 1
ATOM 820 N N . GLU A 1 107 ? 34.886 7.930 -49.863 1.00 97.31 107 GLU A N 1
ATOM 821 C CA . GLU A 1 107 ? 33.477 8.138 -49.498 1.00 97.31 107 GLU A CA 1
ATOM 822 C C . GLU A 1 107 ? 32.820 6.852 -48.985 1.00 97.31 107 GLU A C 1
ATOM 824 O O . GLU A 1 107 ? 32.141 6.871 -47.957 1.00 97.31 107 GLU A O 1
ATOM 829 N N . ARG A 1 108 ? 33.049 5.718 -49.659 1.00 97.75 108 ARG A N 1
ATOM 830 C CA . ARG A 1 108 ? 32.551 4.404 -49.231 1.00 97.75 108 ARG A CA 1
ATOM 831 C C . ARG A 1 108 ? 33.062 4.049 -47.838 1.00 97.75 108 ARG A C 1
ATOM 833 O O . ARG A 1 108 ? 32.279 3.585 -47.014 1.00 97.75 108 ARG A O 1
ATOM 840 N N . ASP A 1 109 ? 34.348 4.253 -47.575 1.00 97.25 109 ASP A N 1
ATOM 841 C CA . ASP A 1 109 ? 34.962 3.907 -46.292 1.00 97.25 109 ASP A CA 1
ATOM 842 C C . ASP A 1 109 ? 34.454 4.824 -45.168 1.00 97.25 109 ASP A C 1
ATOM 844 O O . ASP A 1 109 ? 34.145 4.348 -44.074 1.00 97.25 109 ASP A O 1
ATOM 848 N N . ALA A 1 110 ? 34.256 6.116 -45.454 1.00 97.00 110 ALA A N 1
ATOM 849 C CA . ALA A 1 110 ? 33.624 7.052 -44.525 1.00 97.00 110 ALA A CA 1
ATOM 850 C C . ALA A 1 110 ? 32.163 6.670 -44.217 1.00 97.00 110 ALA A C 1
ATOM 852 O O . ALA A 1 110 ? 31.748 6.673 -43.055 1.00 97.00 110 ALA A O 1
ATOM 853 N N . LEU A 1 111 ? 31.387 6.286 -45.236 1.00 97.19 111 LEU A N 1
ATOM 854 C CA . LEU A 1 111 ? 30.013 5.807 -45.066 1.00 97.19 111 LEU A CA 1
ATOM 855 C C . LEU A 1 111 ? 29.961 4.495 -44.276 1.00 97.19 111 LEU A C 1
ATOM 857 O O . LEU A 1 111 ? 29.112 4.347 -43.399 1.00 97.19 111 LEU A O 1
ATOM 861 N N . ALA A 1 112 ? 30.879 3.562 -44.537 1.00 97.25 112 ALA A N 1
ATOM 862 C CA . ALA A 1 112 ? 30.978 2.309 -43.796 1.00 97.25 112 ALA A CA 1
ATOM 863 C C . ALA A 1 112 ? 31.295 2.551 -42.311 1.00 97.25 112 ALA A C 1
ATOM 865 O O . ALA A 1 112 ? 30.673 1.932 -41.445 1.00 97.25 112 ALA A O 1
ATOM 866 N N . ALA A 1 113 ? 32.199 3.488 -42.008 1.00 97.31 113 ALA A N 1
ATOM 867 C CA . ALA A 1 113 ? 32.503 3.887 -40.636 1.00 97.31 113 ALA A CA 1
ATOM 868 C C . ALA A 1 113 ? 31.287 4.525 -39.940 1.00 97.31 113 ALA A C 1
ATOM 870 O O . ALA A 1 113 ? 30.958 4.152 -38.815 1.00 97.31 113 ALA A O 1
ATOM 871 N N . SER A 1 114 ? 30.572 5.425 -40.624 1.00 97.38 114 SER A N 1
ATOM 872 C CA . SER A 1 114 ? 29.366 6.061 -40.080 1.00 97.38 114 SER A CA 1
ATOM 873 C C . SER A 1 114 ? 28.233 5.056 -39.835 1.00 97.38 114 SER A C 1
ATOM 875 O O . SER A 1 114 ? 27.563 5.116 -38.803 1.00 97.38 114 SER A O 1
ATOM 877 N N . LEU A 1 115 ? 28.049 4.082 -40.733 1.00 97.06 115 LEU A N 1
ATOM 878 C CA . LEU A 1 115 ? 27.074 3.005 -40.556 1.00 97.06 115 LEU A CA 1
ATOM 879 C C . LEU A 1 115 ? 27.437 2.106 -39.368 1.00 97.06 115 LEU A C 1
ATOM 881 O O . LEU A 1 115 ? 26.563 1.758 -38.575 1.00 97.06 115 LEU A O 1
ATOM 885 N N . ALA A 1 116 ? 28.716 1.752 -39.217 1.00 97.00 116 ALA A N 1
ATOM 886 C CA . ALA A 1 116 ? 29.191 0.979 -38.073 1.00 97.00 116 ALA A CA 1
ATOM 887 C C . ALA A 1 116 ? 28.948 1.727 -36.752 1.00 97.00 116 ALA A C 1
ATOM 889 O O . ALA A 1 116 ? 28.448 1.137 -35.794 1.00 97.00 116 ALA A O 1
ATOM 890 N N . GLU A 1 117 ? 29.218 3.033 -36.719 1.00 96.94 117 GLU A N 1
ATOM 891 C CA . GLU A 1 117 ? 28.941 3.878 -35.559 1.00 96.94 117 GLU A CA 1
ATOM 892 C C . GLU A 1 117 ? 27.436 3.972 -35.260 1.00 96.94 117 GLU A C 1
ATOM 894 O O . GLU A 1 117 ? 27.022 3.824 -34.110 1.00 96.94 117 GLU A O 1
ATOM 899 N N . SER A 1 118 ? 26.594 4.166 -36.279 1.00 96.69 118 SER A N 1
ATOM 900 C CA . SER A 1 118 ? 25.137 4.213 -36.117 1.00 96.69 118 SER A CA 1
ATOM 901 C C . SER A 1 118 ? 24.574 2.888 -35.596 1.00 96.69 118 SER A C 1
ATOM 903 O O . SER A 1 118 ? 23.740 2.903 -34.689 1.00 96.69 118 SER A O 1
ATOM 905 N N . ASN A 1 119 ? 25.068 1.754 -36.098 1.00 96.69 119 ASN A N 1
ATOM 906 C CA . ASN A 1 119 ? 24.684 0.427 -35.617 1.00 96.69 119 ASN A CA 1
ATOM 907 C C . ASN A 1 119 ? 25.127 0.199 -34.167 1.00 96.69 119 ASN A C 1
ATOM 909 O O . ASN A 1 119 ? 24.339 -0.307 -33.369 1.00 96.69 119 ASN A O 1
ATOM 913 N N . ALA A 1 120 ? 26.343 0.618 -33.801 1.00 96.50 120 ALA A N 1
ATOM 914 C CA . ALA A 1 120 ? 26.828 0.536 -32.425 1.00 96.50 120 ALA A CA 1
ATOM 915 C C . ALA A 1 120 ? 25.976 1.394 -31.473 1.00 96.50 120 ALA A C 1
ATOM 917 O O . ALA A 1 120 ? 25.554 0.913 -30.423 1.00 96.50 120 ALA A O 1
ATOM 918 N N . ARG A 1 121 ? 25.639 2.632 -31.865 1.00 96.56 121 ARG A N 1
ATOM 919 C CA . ARG A 1 121 ? 24.715 3.493 -31.105 1.00 96.56 121 ARG A CA 1
ATOM 920 C C . ARG A 1 121 ? 23.325 2.858 -30.985 1.00 96.56 121 ARG A C 1
ATOM 922 O O . ARG A 1 121 ? 22.734 2.889 -29.911 1.00 96.56 121 ARG A O 1
ATOM 929 N N . GLY A 1 122 ? 22.811 2.248 -32.055 1.00 95.75 122 GLY A N 1
ATOM 930 C CA . GLY A 1 122 ? 21.530 1.536 -32.043 1.00 95.75 122 GLY A CA 1
ATOM 931 C C . GLY A 1 122 ? 21.514 0.340 -31.084 1.00 95.75 122 GLY A C 1
ATOM 932 O O . GLY A 1 122 ? 20.550 0.160 -30.336 1.00 95.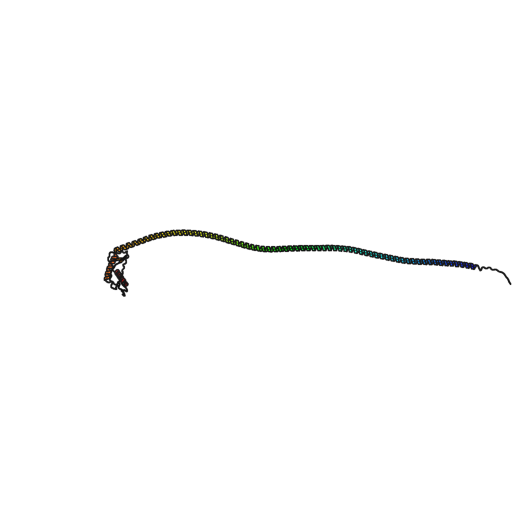75 122 GLY A O 1
ATOM 933 N N . GLN A 1 123 ? 22.596 -0.442 -31.051 1.00 96.19 123 GLN A N 1
ATOM 934 C CA . GLN A 1 123 ? 22.767 -1.545 -30.100 1.00 96.19 123 GLN A CA 1
ATOM 935 C C . GLN A 1 123 ? 22.827 -1.036 -28.658 1.00 96.19 123 GLN A C 1
ATOM 937 O O . GLN A 1 123 ? 22.070 -1.524 -27.823 1.00 96.19 123 GLN A O 1
ATOM 942 N N . GLN A 1 124 ? 23.624 0.001 -28.384 1.00 96.31 124 GLN A N 1
ATOM 943 C CA . GLN A 1 124 ? 23.712 0.612 -27.053 1.00 96.31 124 GLN A CA 1
ATOM 944 C C . GLN A 1 124 ? 22.354 1.110 -26.548 1.00 96.31 124 GLN A C 1
ATOM 946 O O . GLN A 1 124 ? 21.975 0.820 -25.417 1.00 96.31 124 GLN A O 1
ATOM 951 N N . VAL A 1 125 ? 21.589 1.811 -27.392 1.00 97.12 125 VAL A N 1
ATOM 952 C CA . VAL A 1 125 ? 20.241 2.280 -27.029 1.00 97.12 125 VAL A CA 1
ATOM 953 C C . VAL A 1 125 ? 19.309 1.103 -26.742 1.00 97.12 125 VAL A C 1
ATOM 955 O O . VAL A 1 125 ? 18.528 1.157 -25.795 1.00 97.12 125 VAL A O 1
ATOM 958 N N . THR A 1 126 ? 19.394 0.024 -27.523 1.00 96.12 126 THR A N 1
ATOM 959 C CA . THR A 1 126 ? 18.571 -1.176 -27.309 1.00 96.12 126 THR A CA 1
ATOM 960 C C . THR A 1 126 ? 18.919 -1.864 -25.987 1.00 96.12 126 THR A C 1
ATOM 962 O O . THR A 1 126 ? 18.022 -2.229 -25.228 1.00 96.12 126 THR A O 1
ATOM 965 N N . GLU A 1 127 ? 20.207 -2.004 -25.672 1.00 96.56 127 GLU A N 1
ATOM 966 C CA . GLU A 1 127 ? 20.679 -2.563 -24.400 1.00 96.56 127 GLU A CA 1
ATOM 967 C C . GLU A 1 127 ? 20.266 -1.692 -23.207 1.00 96.56 127 GLU A C 1
ATOM 969 O O . GLU A 1 127 ? 19.781 -2.210 -22.198 1.00 96.56 127 GLU A O 1
ATOM 974 N N . GLU A 1 128 ? 20.383 -0.367 -23.328 1.00 96.25 128 GLU A N 1
ATOM 975 C CA . GLU A 1 128 ? 19.935 0.578 -22.304 1.00 96.25 128 GLU A CA 1
ATOM 976 C C . GLU A 1 128 ? 18.418 0.489 -22.086 1.00 96.25 128 GLU A C 1
ATOM 978 O O . GLU A 1 128 ? 17.961 0.450 -20.943 1.00 96.25 128 GLU A O 1
ATOM 983 N N . GLN A 1 129 ? 17.626 0.395 -23.159 1.00 96.12 129 GLN A N 1
ATOM 984 C CA . GLN A 1 129 ? 16.177 0.205 -23.066 1.00 96.12 129 GLN A CA 1
ATOM 985 C C . GLN A 1 129 ? 15.816 -1.118 -22.390 1.00 96.12 129 GLN A C 1
ATOM 987 O O . GLN A 1 129 ? 14.943 -1.132 -21.525 1.00 96.12 129 G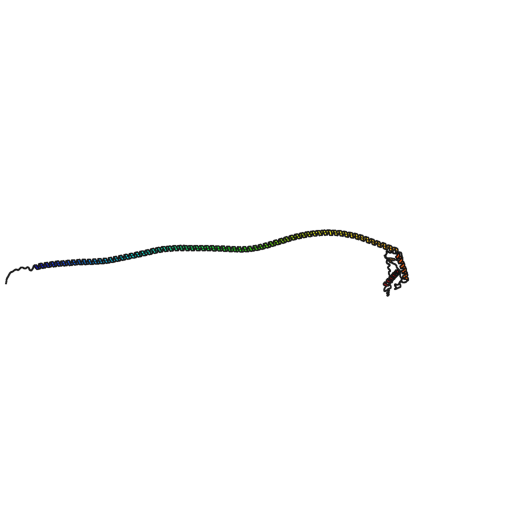LN A O 1
ATOM 992 N N . GLN A 1 130 ? 16.496 -2.218 -22.725 1.00 96.62 130 GLN A N 1
ATOM 993 C CA . GLN A 1 130 ? 16.279 -3.511 -22.069 1.00 96.62 130 GLN A CA 1
ATOM 994 C C . GLN A 1 130 ? 16.650 -3.466 -20.587 1.00 96.62 130 GLN A C 1
ATOM 996 O O . GLN A 1 130 ? 15.930 -4.017 -19.754 1.00 96.62 130 GLN A O 1
ATOM 1001 N N . ARG A 1 131 ? 17.752 -2.794 -20.240 1.00 96.88 131 ARG A N 1
ATOM 1002 C CA . ARG A 1 131 ? 18.159 -2.603 -18.849 1.00 96.88 131 ARG A CA 1
ATOM 1003 C C . ARG A 1 131 ? 17.123 -1.784 -18.080 1.00 96.88 131 ARG A C 1
ATOM 1005 O O . ARG A 1 131 ? 16.670 -2.238 -17.036 1.00 96.88 131 ARG A O 1
ATOM 1012 N N . ARG A 1 132 ? 16.684 -0.644 -18.622 1.00 96.81 132 ARG A N 1
ATOM 1013 C CA . ARG A 1 132 ? 15.627 0.184 -18.016 1.00 96.81 132 ARG A CA 1
ATOM 1014 C C . ARG A 1 132 ? 14.304 -0.566 -17.894 1.00 96.81 132 ARG A C 1
ATOM 1016 O O . ARG A 1 132 ? 13.622 -0.413 -16.891 1.00 96.81 132 ARG A O 1
ATOM 1023 N N . ALA A 1 133 ? 13.942 -1.385 -18.881 1.00 96.62 133 ALA A N 1
ATOM 1024 C CA . ALA A 1 133 ? 12.737 -2.207 -18.823 1.00 96.62 133 ALA A CA 1
ATOM 1025 C C . ALA A 1 133 ? 12.800 -3.228 -17.675 1.00 96.62 133 ALA A C 1
ATOM 1027 O O . ALA A 1 133 ? 11.822 -3.373 -16.948 1.00 96.62 133 ALA A O 1
ATOM 1028 N N . LYS A 1 134 ? 13.956 -3.874 -17.461 1.00 96.75 134 LYS A N 1
ATOM 1029 C CA . LYS A 1 134 ? 14.177 -4.775 -16.316 1.00 96.75 134 LYS A CA 1
ATOM 1030 C C . LYS A 1 134 ? 14.143 -4.032 -14.981 1.00 96.75 134 LYS A C 1
ATOM 1032 O O . LYS A 1 134 ? 13.462 -4.477 -14.066 1.00 96.75 134 LYS A O 1
ATOM 1037 N N . GLU A 1 135 ? 14.822 -2.889 -14.888 1.00 96.75 135 GLU A N 1
ATOM 1038 C CA . GLU A 1 135 ? 14.811 -2.040 -13.686 1.00 96.75 135 GLU A CA 1
ATOM 1039 C C . GLU A 1 135 ? 13.383 -1.574 -13.346 1.00 96.75 135 GLU A C 1
ATOM 1041 O O . GLU A 1 135 ? 12.981 -1.601 -12.184 1.00 96.75 135 GLU A O 1
ATOM 1046 N N . LEU A 1 136 ? 12.581 -1.210 -14.355 1.00 97.19 136 LEU A N 1
ATOM 1047 C CA . LEU A 1 136 ? 11.166 -0.872 -14.186 1.00 97.19 136 LEU A CA 1
ATOM 1048 C C . LEU A 1 136 ? 10.338 -2.079 -13.738 1.00 97.19 136 LEU A C 1
ATOM 1050 O O . LEU A 1 136 ? 9.523 -1.938 -12.833 1.00 97.19 136 LEU A O 1
ATOM 1054 N N . GLU A 1 137 ? 10.534 -3.254 -14.337 1.00 96.75 137 GLU A N 1
ATOM 1055 C CA . GLU A 1 137 ? 9.831 -4.479 -13.936 1.00 96.75 137 GLU A CA 1
ATOM 1056 C C . GLU A 1 137 ? 10.120 -4.841 -12.469 1.00 96.75 137 GLU A C 1
ATOM 1058 O O . GLU A 1 137 ? 9.202 -5.159 -11.711 1.00 96.75 137 GLU A O 1
ATOM 1063 N N . GLU A 1 138 ? 11.380 -4.751 -12.044 1.00 96.50 138 GLU A N 1
ATOM 1064 C CA . GLU A 1 138 ? 11.777 -4.959 -10.650 1.00 96.50 138 GLU A CA 1
ATOM 1065 C C . GLU A 1 138 ? 11.160 -3.906 -9.721 1.00 96.50 138 GLU A C 1
ATOM 1067 O O . GLU A 1 138 ? 10.592 -4.262 -8.686 1.00 96.50 138 GLU A O 1
ATOM 1072 N N . ALA A 1 139 ? 11.185 -2.627 -10.109 1.00 96.75 139 ALA A N 1
ATOM 1073 C CA . ALA A 1 139 ? 10.550 -1.556 -9.345 1.00 96.75 139 ALA A CA 1
ATOM 1074 C C . ALA A 1 139 ? 9.033 -1.774 -9.197 1.00 96.75 139 ALA A C 1
ATOM 1076 O O . ALA A 1 139 ? 8.493 -1.601 -8.103 1.00 96.75 139 ALA A O 1
ATOM 1077 N N . TYR A 1 140 ? 8.343 -2.214 -10.256 1.00 96.25 140 TYR A N 1
ATOM 1078 C CA . TYR A 1 140 ? 6.916 -2.541 -10.199 1.00 96.25 140 TYR A CA 1
ATOM 1079 C C . TYR A 1 140 ? 6.622 -3.691 -9.231 1.00 96.25 140 TYR A C 1
ATOM 1081 O O . TYR A 1 140 ? 5.675 -3.581 -8.454 1.00 96.25 140 TYR A O 1
ATOM 1089 N N . LYS A 1 141 ? 7.447 -4.747 -9.209 1.00 96.56 141 LYS A N 1
ATOM 1090 C CA . LYS A 1 141 ? 7.299 -5.856 -8.247 1.00 96.56 141 LYS A CA 1
ATOM 1091 C C . LYS A 1 141 ? 7.441 -5.384 -6.800 1.00 96.56 141 LYS A C 1
ATOM 1093 O O . LYS A 1 141 ? 6.678 -5.814 -5.937 1.00 96.56 141 LYS A O 1
ATOM 1098 N N . VAL A 1 142 ? 8.389 -4.485 -6.527 1.00 97.06 142 VAL A N 1
ATOM 1099 C CA . VAL A 1 142 ? 8.560 -3.897 -5.187 1.00 97.06 142 VAL A CA 1
ATOM 1100 C C . VAL A 1 142 ? 7.339 -3.064 -4.800 1.00 97.06 142 VAL A C 1
ATOM 1102 O O . VAL A 1 142 ? 6.792 -3.253 -3.716 1.00 97.06 142 VAL A O 1
ATOM 1105 N N . ILE A 1 143 ? 6.862 -2.201 -5.702 1.00 96.75 143 ILE A N 1
ATOM 1106 C CA . ILE A 1 143 ? 5.668 -1.373 -5.472 1.00 96.75 143 ILE A CA 1
ATOM 1107 C C . ILE A 1 143 ? 4.433 -2.245 -5.213 1.00 96.75 143 ILE A C 1
ATOM 1109 O O . ILE A 1 143 ? 3.629 -1.930 -4.336 1.00 96.75 143 ILE A O 1
ATOM 1113 N N . GLU A 1 144 ? 4.269 -3.345 -5.946 1.00 96.56 144 GLU A N 1
ATOM 1114 C CA . GLU A 1 144 ? 3.163 -4.282 -5.748 1.00 96.56 144 GLU A CA 1
ATOM 1115 C C . GLU A 1 144 ? 3.235 -4.968 -4.375 1.00 96.56 144 GLU A C 1
ATOM 1117 O O . GLU A 1 144 ? 2.231 -5.031 -3.660 1.00 96.56 144 GLU A O 1
ATOM 1122 N N . ALA A 1 145 ? 4.428 -5.403 -3.957 1.00 96.50 145 ALA A N 1
ATOM 1123 C CA . ALA A 1 145 ? 4.646 -5.976 -2.632 1.00 96.50 145 ALA A CA 1
ATOM 1124 C C . ALA A 1 145 ? 4.362 -4.965 -1.509 1.00 96.50 145 ALA A C 1
ATOM 1126 O O . ALA A 1 145 ? 3.724 -5.304 -0.510 1.00 96.50 145 ALA A O 1
ATOM 1127 N N . ASP A 1 146 ? 4.794 -3.714 -1.667 1.00 96.00 146 ASP A N 1
ATOM 1128 C CA . ASP A 1 146 ? 4.530 -2.662 -0.687 1.00 96.00 146 ASP A CA 1
ATOM 1129 C C . ASP A 1 146 ? 3.048 -2.279 -0.650 1.00 96.00 146 ASP A C 1
ATOM 1131 O O . ASP A 1 146 ? 2.491 -2.102 0.434 1.00 96.00 146 ASP A O 1
ATOM 1135 N N . ARG A 1 147 ? 2.358 -2.258 -1.797 1.00 97.44 147 ARG A N 1
ATOM 1136 C CA . ARG A 1 147 ? 0.900 -2.086 -1.848 1.00 97.44 147 ARG A CA 1
ATOM 1137 C C . ARG A 1 147 ? 0.177 -3.189 -1.074 1.00 97.44 147 ARG A C 1
ATOM 1139 O O . ARG A 1 147 ? -0.751 -2.883 -0.326 1.00 97.44 147 ARG A O 1
ATOM 1146 N N . ALA A 1 148 ? 0.604 -4.445 -1.214 1.00 96.81 148 ALA A N 1
ATOM 1147 C CA . ALA A 1 148 ? 0.034 -5.562 -0.463 1.00 96.81 148 ALA A CA 1
ATOM 1148 C C . ALA A 1 148 ? 0.253 -5.405 1.053 1.00 96.81 148 ALA A C 1
ATOM 1150 O O . ALA A 1 148 ? -0.685 -5.591 1.829 1.00 96.81 148 ALA A O 1
ATOM 1151 N N . LYS A 1 149 ? 1.455 -4.987 1.483 1.00 96.69 149 LYS A N 1
ATOM 1152 C CA . LYS A 1 149 ? 1.736 -4.678 2.899 1.00 96.69 149 LYS A CA 1
ATOM 1153 C C . LYS A 1 149 ? 0.856 -3.545 3.422 1.00 96.69 149 LYS A C 1
ATOM 1155 O O . LYS A 1 149 ? 0.290 -3.674 4.499 1.00 96.69 149 LYS A O 1
ATOM 1160 N N . VAL A 1 150 ? 0.714 -2.452 2.668 1.00 97.12 150 VAL A N 1
ATOM 1161 C CA . VAL A 1 150 ? -0.147 -1.320 3.050 1.00 97.12 150 VAL A CA 1
ATOM 1162 C C . VAL A 1 150 ? -1.596 -1.774 3.202 1.00 97.12 150 VAL A C 1
ATOM 1164 O O . VAL A 1 150 ? -2.256 -1.393 4.163 1.00 97.12 150 VAL A O 1
ATOM 1167 N N . GLN A 1 151 ? -2.091 -2.624 2.302 1.00 96.81 151 GLN A N 1
ATOM 1168 C CA . GLN A 1 151 ? -3.451 -3.146 2.391 1.00 96.81 151 GLN A CA 1
ATOM 1169 C C . GLN A 1 151 ? -3.658 -4.045 3.622 1.00 96.81 151 GLN A C 1
ATOM 1171 O O . GLN A 1 151 ? -4.693 -3.930 4.274 1.00 96.81 151 GLN A O 1
ATOM 1176 N N . ALA A 1 152 ? -2.669 -4.872 3.977 1.00 96.56 152 ALA A N 1
ATOM 1177 C CA . ALA A 1 152 ? -2.693 -5.661 5.210 1.00 96.56 152 ALA A CA 1
ATOM 1178 C C . ALA A 1 152 ? -2.670 -4.771 6.469 1.00 96.56 152 ALA A C 1
ATOM 1180 O O . ALA A 1 152 ? -3.469 -4.959 7.383 1.00 96.56 152 ALA A O 1
ATOM 1181 N N . LEU A 1 153 ? -1.828 -3.733 6.486 1.00 97.19 153 LEU A N 1
ATOM 1182 C CA . LEU A 1 153 ? -1.794 -2.769 7.590 1.00 97.19 153 LEU A CA 1
ATOM 1183 C C . LEU A 1 153 ? -3.121 -2.014 7.737 1.00 97.19 153 LEU A C 1
ATOM 1185 O O . LEU A 1 153 ? -3.559 -1.764 8.854 1.00 97.19 153 LEU A O 1
ATOM 1189 N N . LEU A 1 154 ? -3.791 -1.674 6.632 1.00 97.38 154 LEU A N 1
ATOM 1190 C CA . LEU A 1 154 ? -5.115 -1.048 6.678 1.00 97.38 154 LEU A CA 1
ATOM 1191 C C . LEU A 1 154 ? -6.182 -1.989 7.253 1.00 97.38 154 LEU A C 1
ATOM 1193 O O . LEU A 1 154 ? -7.028 -1.530 8.019 1.00 97.38 154 LEU A O 1
ATOM 1197 N N . SER A 1 155 ? -6.143 -3.288 6.928 1.00 97.00 155 SER A N 1
ATOM 1198 C CA . SER A 1 155 ? -7.047 -4.256 7.561 1.00 97.00 155 SER A CA 1
ATOM 1199 C C . SER A 1 155 ? -6.765 -4.418 9.053 1.00 97.00 155 SER A C 1
ATOM 1201 O O . SER A 1 155 ? -7.709 -4.454 9.839 1.00 97.00 155 SER A O 1
ATOM 1203 N N . ASP A 1 156 ? -5.492 -4.442 9.453 1.00 96.81 156 ASP A N 1
ATOM 1204 C CA . ASP A 1 156 ? -5.107 -4.541 10.863 1.00 96.81 156 ASP A CA 1
ATOM 1205 C C . ASP A 1 156 ? -5.564 -3.308 11.648 1.00 96.81 156 ASP A C 1
ATOM 1207 O O . ASP A 1 156 ? -6.127 -3.438 12.735 1.00 96.81 156 ASP A O 1
ATOM 1211 N N . ILE A 1 157 ? -5.393 -2.108 11.079 1.00 97.00 157 ILE A N 1
ATOM 1212 C CA . ILE A 1 157 ? -5.893 -0.864 11.671 1.00 97.00 157 ILE A CA 1
ATOM 1213 C C . ILE A 1 157 ? -7.408 -0.950 11.863 1.00 97.00 157 ILE A C 1
ATOM 1215 O O . ILE A 1 157 ? -7.867 -0.722 12.975 1.00 97.00 157 ILE A O 1
ATOM 1219 N N . ALA A 1 158 ? -8.180 -1.351 10.849 1.00 97.06 158 ALA A N 1
ATOM 1220 C CA . ALA A 1 158 ? -9.637 -1.459 10.972 1.00 97.06 158 ALA A CA 1
ATOM 1221 C C . ALA A 1 158 ? -10.073 -2.414 12.105 1.00 97.06 158 ALA A C 1
ATOM 1223 O O . ALA A 1 158 ? -11.009 -2.117 12.851 1.00 97.06 158 ALA A O 1
ATOM 1224 N N . VAL A 1 159 ? -9.369 -3.539 12.281 1.00 97.06 159 VAL A N 1
ATOM 1225 C CA . VAL A 1 159 ? -9.605 -4.458 13.407 1.00 97.06 159 VAL A CA 1
ATOM 1226 C C . VAL A 1 159 ? -9.279 -3.780 14.739 1.00 97.06 159 VAL A C 1
ATOM 1228 O O . VAL A 1 159 ? -10.091 -3.832 15.664 1.00 97.06 159 VAL A O 1
ATOM 1231 N N . LEU A 1 160 ? -8.134 -3.102 14.841 1.00 97.00 160 LEU A N 1
ATOM 1232 C CA . LEU A 1 160 ? -7.733 -2.379 16.052 1.00 97.00 160 LEU A CA 1
ATOM 1233 C C . LEU A 1 160 ? -8.706 -1.250 16.412 1.00 97.00 160 LEU A C 1
ATOM 1235 O O . LEU A 1 160 ? -8.970 -1.034 17.593 1.00 97.00 160 LEU A O 1
ATOM 1239 N N . GLU A 1 161 ? -9.271 -0.560 15.423 1.00 96.75 161 GLU A N 1
ATOM 1240 C CA . GLU A 1 161 ? -10.299 0.456 15.638 1.00 96.75 161 GLU A CA 1
ATOM 1241 C C . GLU A 1 161 ? -11.572 -0.147 16.232 1.00 96.75 161 GLU A C 1
ATOM 1243 O O . GLU A 1 161 ? -12.073 0.361 17.232 1.00 96.75 161 GLU A O 1
ATOM 1248 N N . SER A 1 162 ? -12.037 -1.278 15.692 1.00 96.94 162 SER A N 1
ATOM 1249 C CA . SER A 1 162 ? -13.203 -1.980 16.241 1.00 96.94 162 SER A CA 1
ATOM 1250 C C . SER A 1 162 ? -12.972 -2.469 17.675 1.00 96.94 162 SER A C 1
ATOM 1252 O O . SER A 1 162 ? -13.854 -2.346 18.527 1.00 96.94 162 SER A O 1
ATOM 1254 N N . LEU A 1 163 ? -11.762 -2.959 17.969 1.00 96.62 163 LEU A N 1
ATOM 1255 C CA . LEU A 1 163 ? -11.381 -3.408 19.304 1.00 96.62 163 LEU A CA 1
ATOM 1256 C C . LEU A 1 163 ? -11.325 -2.235 20.285 1.00 96.62 163 LEU A C 1
ATOM 1258 O O . LEU A 1 163 ? -11.803 -2.354 21.412 1.00 96.62 163 LEU A O 1
ATOM 1262 N N . ARG A 1 164 ? -10.757 -1.100 19.866 1.00 97.62 164 ARG A N 1
ATOM 1263 C CA . ARG A 1 164 ? -10.755 0.135 20.655 1.00 97.62 164 ARG A CA 1
ATOM 1264 C C . ARG A 1 164 ? -12.185 0.544 20.990 1.00 97.62 164 ARG A C 1
ATOM 1266 O O . ARG A 1 164 ? -12.457 0.788 22.158 1.00 97.62 164 ARG A O 1
ATOM 1273 N N . ASP A 1 165 ? -13.081 0.584 20.010 1.00 97.50 165 ASP A N 1
ATOM 1274 C CA . ASP A 1 165 ? -14.461 1.028 20.221 1.00 97.50 165 ASP A CA 1
ATOM 1275 C C . ASP A 1 165 ? -15.216 0.085 21.179 1.00 97.50 165 ASP A C 1
ATOM 1277 O O . ASP A 1 165 ? -15.945 0.537 22.068 1.00 97.50 165 ASP A O 1
ATOM 1281 N N . GLU A 1 166 ? -14.987 -1.230 21.073 1.00 96.69 166 GLU A N 1
ATOM 1282 C CA . GLU A 1 166 ? -15.515 -2.213 22.023 1.00 96.69 166 GLU A CA 1
ATOM 1283 C C . GLU A 1 166 ? -14.959 -1.997 23.439 1.00 96.69 166 GLU A C 1
ATOM 1285 O O . GLU A 1 166 ? -15.716 -2.019 24.414 1.00 96.69 166 GLU A O 1
ATOM 1290 N N . LEU A 1 167 ? -13.649 -1.766 23.569 1.00 96.88 167 LEU A N 1
ATOM 1291 C CA . LEU A 1 167 ? -13.009 -1.491 24.855 1.00 96.88 167 LEU A CA 1
ATOM 1292 C C . LEU A 1 167 ? -13.505 -0.182 25.468 1.00 96.88 167 LEU A C 1
ATOM 1294 O O . LEU A 1 167 ? -13.768 -0.150 26.666 1.00 96.88 167 LEU A O 1
ATOM 1298 N N . THR A 1 168 ? -13.699 0.868 24.671 1.00 97.81 168 THR A N 1
ATOM 1299 C CA . THR A 1 168 ? -14.274 2.136 25.131 1.00 97.81 168 THR A CA 1
ATOM 1300 C C . THR A 1 168 ? -15.696 1.936 25.649 1.00 97.81 168 THR A C 1
ATOM 1302 O O . THR A 1 168 ? -16.024 2.440 26.719 1.00 97.81 168 THR A O 1
ATOM 1305 N N . LYS A 1 169 ? -16.521 1.133 24.964 1.00 97.12 169 LYS A N 1
ATOM 1306 C CA . LYS A 1 169 ? -17.876 0.798 25.428 1.00 97.12 169 LYS A CA 1
ATOM 1307 C C . LYS A 1 169 ? -17.875 -0.034 26.715 1.00 97.12 169 LYS A C 1
ATOM 1309 O O . LYS A 1 169 ? -18.719 0.168 27.585 1.00 97.12 169 LYS A O 1
ATOM 1314 N N . LYS A 1 170 ? -16.945 -0.985 26.851 1.00 96.31 170 LYS A N 1
ATOM 1315 C CA . LYS A 1 170 ? -16.777 -1.754 28.096 1.00 96.31 170 LYS A CA 1
ATOM 1316 C C . LYS A 1 170 ? -16.306 -0.865 29.242 1.00 96.31 170 LYS A C 1
ATOM 1318 O O . LYS A 1 170 ? -16.787 -1.034 30.357 1.00 96.31 170 LYS A O 1
ATOM 1323 N N . LEU A 1 171 ? -15.399 0.071 28.967 1.00 97.12 171 LEU A N 1
ATOM 1324 C CA . LEU A 1 171 ? -14.901 1.019 29.955 1.00 97.12 171 LEU A CA 1
ATOM 1325 C C . LEU A 1 171 ? -16.025 1.928 30.453 1.00 97.12 171 LEU A C 1
ATOM 1327 O O . LEU A 1 171 ? -16.210 2.017 31.659 1.00 97.12 171 LEU A O 1
ATOM 1331 N N . SER A 1 172 ? -16.826 2.510 29.555 1.00 96.62 172 SER A N 1
ATOM 1332 C CA . SER A 1 172 ? -17.951 3.365 29.953 1.00 96.62 172 SER A CA 1
ATOM 1333 C C . SER A 1 172 ? -18.994 2.598 30.774 1.00 96.62 172 SER A C 1
ATOM 1335 O O . SER A 1 172 ? -19.465 3.093 31.790 1.00 96.62 172 SER A O 1
ATOM 1337 N N . ALA A 1 173 ? -19.312 1.357 30.389 1.00 96.31 173 ALA A N 1
ATOM 1338 C CA . ALA A 1 173 ? -20.229 0.510 31.154 1.00 96.31 173 ALA A CA 1
ATOM 1339 C C . ALA A 1 173 ? -19.672 0.150 32.545 1.00 96.31 173 ALA A C 1
ATOM 1341 O O . ALA A 1 173 ? -20.412 0.113 33.529 1.00 96.31 173 ALA A O 1
ATOM 1342 N N . ALA A 1 174 ? -18.364 -0.107 32.641 1.00 95.94 174 ALA A N 1
ATOM 1343 C CA . ALA A 1 174 ? -17.706 -0.356 33.916 1.00 95.94 174 ALA A CA 1
ATOM 1344 C C . ALA A 1 174 ? -17.708 0.905 34.797 1.00 95.94 174 ALA A C 1
ATOM 1346 O O . ALA A 1 174 ? -18.030 0.815 35.979 1.00 95.94 174 ALA A O 1
ATOM 1347 N N . GLU A 1 175 ? -17.422 2.080 34.234 1.00 96.25 175 GLU A N 1
ATOM 1348 C CA . GLU A 1 175 ? -17.504 3.362 34.942 1.00 96.25 175 GLU A CA 1
ATOM 1349 C C . GLU A 1 175 ? -18.917 3.615 35.489 1.00 96.25 175 GLU A C 1
ATOM 1351 O O . GLU A 1 175 ? -19.049 3.912 36.676 1.00 96.25 175 GLU A O 1
ATOM 1356 N N . GLU A 1 176 ? -19.963 3.396 34.684 1.00 96.25 176 GLU A N 1
ATOM 1357 C CA . GLU A 1 176 ? -21.367 3.499 35.115 1.00 96.25 176 GLU A CA 1
ATOM 1358 C C . GLU A 1 176 ? -21.702 2.530 36.263 1.00 96.25 176 GLU A C 1
ATOM 1360 O O . GLU A 1 176 ? -22.332 2.919 37.253 1.00 96.25 176 GLU A O 1
ATOM 1365 N N . SER A 1 177 ? -21.245 1.274 36.182 1.00 95.06 177 SER A N 1
ATOM 1366 C CA . SER A 1 177 ? -21.458 0.303 37.266 1.00 95.06 177 SER A CA 1
ATOM 1367 C C . SER A 1 177 ? -20.777 0.725 38.568 1.00 95.06 177 SER A C 1
ATOM 1369 O O . SER A 1 177 ? -21.387 0.645 39.630 1.00 95.06 177 SER A O 1
ATOM 1371 N N . VAL A 1 178 ? -19.554 1.262 38.492 1.00 97.00 178 VAL A N 1
ATOM 1372 C CA . VAL A 1 178 ? -18.811 1.735 39.665 1.00 97.00 178 VAL A CA 1
ATOM 1373 C C . VAL A 1 178 ? -19.486 2.962 40.272 1.00 97.00 178 VAL A C 1
ATOM 1375 O O . VAL A 1 178 ? -19.523 3.093 41.496 1.00 97.00 178 VAL A O 1
ATOM 1378 N N . THR A 1 179 ? -20.033 3.866 39.453 1.00 96.44 179 THR A N 1
ATOM 1379 C CA . THR A 1 179 ? -20.811 4.998 39.973 1.00 96.44 179 THR A CA 1
ATOM 1380 C C . THR A 1 179 ? -22.082 4.533 40.677 1.00 96.44 179 THR A C 1
ATOM 1382 O O . THR A 1 179 ? -22.339 4.982 41.789 1.00 96.44 179 THR A O 1
ATOM 1385 N N . SER A 1 180 ? -22.811 3.572 40.103 1.00 94.50 180 SER A N 1
ATOM 1386 C CA . SER A 1 180 ? -24.022 3.021 40.721 1.00 94.50 180 SER A CA 1
ATOM 1387 C C . SER A 1 180 ? -23.720 2.279 42.029 1.00 94.50 180 SER A C 1
ATOM 1389 O O . SER A 1 180 ? -24.425 2.467 43.018 1.00 94.50 180 SER A O 1
ATOM 1391 N N . GLU A 1 181 ? -22.642 1.489 42.083 1.00 94.38 181 GLU A N 1
ATOM 1392 C CA . GLU A 1 181 ? -22.208 0.829 43.321 1.00 94.38 181 GLU A CA 1
ATOM 1393 C C . GLU A 1 181 ? -21.826 1.835 44.414 1.00 94.38 181 GLU A C 1
ATOM 1395 O O . GLU A 1 181 ? -22.145 1.616 45.584 1.00 94.38 181 GLU A O 1
ATOM 1400 N N . LYS A 1 182 ? -21.175 2.950 44.055 1.00 95.25 182 LYS A N 1
ATOM 1401 C CA . LYS A 1 182 ? -20.865 4.023 45.012 1.00 95.25 182 LYS A CA 1
ATOM 1402 C C . LYS A 1 182 ? -22.127 4.676 45.563 1.00 95.25 182 LYS A C 1
ATOM 1404 O O . LYS A 1 182 ? -22.226 4.821 46.775 1.00 95.25 182 LYS A O 1
ATOM 1409 N N . GLU A 1 183 ? -23.092 5.009 44.708 1.00 95.00 183 GLU A N 1
ATOM 1410 C CA . GLU A 1 183 ? -24.369 5.595 45.138 1.00 95.00 183 GLU A CA 1
ATOM 1411 C C . GLU A 1 183 ? -25.136 4.656 46.081 1.00 95.00 183 GLU A C 1
ATOM 1413 O O . GLU A 1 183 ? -25.577 5.082 47.148 1.00 95.00 183 GLU A O 1
ATOM 1418 N N . LEU A 1 184 ? -25.218 3.362 45.747 1.00 94.81 184 LEU A N 1
ATOM 1419 C CA . LEU A 1 184 ? -25.836 2.347 46.608 1.00 94.81 184 LEU A CA 1
ATOM 1420 C C . LEU A 1 184 ? -25.089 2.180 47.936 1.00 94.81 184 LEU A C 1
ATOM 1422 O O . LEU A 1 184 ? -25.713 2.004 48.982 1.00 94.81 184 LEU A O 1
ATOM 1426 N N . SER A 1 185 ? -23.756 2.230 47.912 1.00 95.69 185 SER A N 1
ATOM 1427 C CA . SER A 1 185 ? -22.935 2.187 49.123 1.00 95.69 185 SER A CA 1
ATOM 1428 C C . SER A 1 185 ? -23.194 3.403 50.016 1.00 95.69 185 SER A C 1
ATOM 1430 O O . SER A 1 185 ? -23.367 3.243 51.225 1.00 95.69 185 SER A O 1
ATOM 1432 N N . ASP A 1 186 ? -23.245 4.606 49.445 1.00 95.69 186 ASP A N 1
ATOM 1433 C CA . ASP A 1 186 ? -23.523 5.841 50.183 1.00 95.69 186 ASP A CA 1
ATOM 1434 C C . ASP A 1 186 ? -24.945 5.822 50.775 1.00 95.69 186 ASP A C 1
ATOM 1436 O O . ASP A 1 186 ? -25.140 6.151 51.950 1.00 95.69 186 ASP A O 1
ATOM 1440 N N . GLU A 1 187 ? -25.938 5.348 50.015 1.00 95.06 187 GLU A N 1
ATOM 1441 C CA . GLU A 1 187 ? -27.310 5.154 50.497 1.00 95.06 187 GLU A CA 1
ATOM 1442 C C . GLU A 1 187 ? -27.376 4.128 51.639 1.00 95.06 187 GLU A C 1
ATOM 1444 O O . GLU A 1 187 ? -27.977 4.394 52.686 1.00 95.06 187 GLU A O 1
ATOM 1449 N N . ALA A 1 188 ? -26.696 2.987 51.499 1.00 93.81 188 ALA A N 1
ATOM 1450 C CA . ALA A 1 188 ? -26.619 1.972 52.545 1.00 93.81 188 ALA A CA 1
ATOM 1451 C C . ALA A 1 188 ? -25.965 2.520 53.826 1.00 93.81 188 ALA A C 1
ATOM 1453 O O . ALA A 1 188 ? -26.445 2.249 54.931 1.00 93.81 188 ALA A O 1
ATOM 1454 N N . GLN A 1 189 ? -24.910 3.336 53.712 1.00 95.25 189 GLN A N 1
ATOM 1455 C CA . GLN A 1 189 ? -24.285 4.000 54.862 1.00 95.25 189 GLN A CA 1
ATOM 1456 C C . GLN A 1 189 ? -25.250 4.965 55.560 1.00 95.25 189 GLN A C 1
ATOM 1458 O O . GLN A 1 189 ? -25.344 4.963 56.794 1.00 95.25 189 GLN A O 1
ATOM 1463 N N . LEU A 1 190 ? -26.010 5.756 54.795 1.00 95.88 190 LEU A N 1
ATOM 1464 C CA . LEU A 1 190 ? -27.047 6.630 55.345 1.00 95.88 190 LEU A CA 1
ATOM 1465 C C . LEU A 1 190 ? -28.131 5.821 56.062 1.00 95.88 190 LEU A C 1
ATOM 1467 O O . LEU A 1 190 ? -28.498 6.170 57.188 1.00 95.88 190 LEU A O 1
ATOM 1471 N N . GLN A 1 191 ? -28.587 4.713 55.475 1.00 94.81 191 GLN A N 1
ATOM 1472 C CA . GLN A 1 191 ? -29.587 3.833 56.075 1.00 94.81 191 GLN A CA 1
ATOM 1473 C C . GLN A 1 191 ? -29.085 3.201 57.380 1.00 94.81 191 GLN A C 1
ATOM 1475 O O . GLN A 1 191 ? -29.807 3.210 58.377 1.00 94.81 191 GLN A O 1
ATOM 1480 N N . VAL A 1 192 ? -27.837 2.724 57.425 1.00 95.88 192 VAL A N 1
ATOM 1481 C CA . VAL A 1 192 ? -27.210 2.218 58.659 1.00 95.88 192 VAL A CA 1
ATOM 1482 C C . VAL A 1 192 ? -27.127 3.318 59.717 1.00 95.88 192 VAL A C 1
ATOM 1484 O O . VAL A 1 192 ? -27.446 3.079 60.882 1.00 95.88 192 VAL A O 1
ATOM 1487 N N . SER A 1 193 ? -26.747 4.540 59.332 1.00 95.81 193 SER A N 1
ATOM 1488 C CA . SER A 1 193 ? -26.699 5.673 60.263 1.00 95.81 193 SER A CA 1
ATOM 1489 C C . SER A 1 193 ? -28.082 6.003 60.841 1.00 95.81 193 SER A C 1
ATOM 1491 O O . SER A 1 193 ? -28.207 6.262 62.040 1.00 95.81 193 SER A O 1
ATOM 1493 N N . LEU A 1 194 ? -29.130 5.929 60.014 1.00 96.12 194 LEU A N 1
ATOM 1494 C CA . LEU A 1 194 ? -30.514 6.146 60.415 1.00 96.12 194 LEU A CA 1
ATOM 1495 C C . LEU A 1 194 ? -30.998 5.037 61.352 1.00 96.12 194 LEU A C 1
ATOM 1497 O O . LEU A 1 194 ? -31.539 5.341 62.413 1.00 96.12 194 LEU A O 1
ATOM 1501 N N . LEU A 1 195 ? -30.768 3.772 60.997 1.00 95.38 195 LEU A N 1
ATOM 1502 C CA . LEU A 1 195 ? -31.115 2.618 61.826 1.00 95.38 195 LEU A CA 1
ATOM 1503 C C . LEU A 1 195 ? -30.414 2.682 63.183 1.00 95.38 195 LEU A C 1
ATOM 1505 O O . LEU A 1 195 ? -31.053 2.462 64.204 1.00 95.38 195 LEU A O 1
ATOM 1509 N N . ASN A 1 196 ? -29.138 3.068 63.227 1.00 95.38 196 ASN A N 1
ATOM 1510 C CA . ASN A 1 196 ? -28.429 3.269 64.489 1.00 95.38 196 ASN A CA 1
ATOM 1511 C C . ASN A 1 196 ? -29.078 4.364 65.351 1.00 95.38 196 ASN A C 1
ATOM 1513 O O . ASN A 1 196 ? -29.252 4.161 66.552 1.00 95.38 196 ASN A O 1
ATOM 1517 N N . ARG A 1 197 ? -29.498 5.495 64.762 1.00 95.75 197 ARG A N 1
ATOM 1518 C CA . ARG A 1 197 ? -30.255 6.530 65.494 1.00 95.75 197 ARG A CA 1
ATOM 1519 C C . ARG A 1 197 ? -31.600 6.004 65.996 1.00 95.75 197 ARG A C 1
ATOM 1521 O O . ARG A 1 197 ? -31.956 6.271 67.138 1.00 95.75 197 ARG A O 1
ATOM 1528 N N . GLN A 1 198 ? -32.323 5.237 65.178 1.00 96.06 198 GLN A N 1
ATOM 1529 C CA . GLN A 1 198 ? -33.592 4.617 65.572 1.00 96.06 198 GLN A CA 1
ATOM 1530 C C . GLN A 1 198 ? -33.401 3.610 66.711 1.00 96.06 198 GLN A C 1
ATOM 1532 O O . GLN A 1 198 ? -34.172 3.625 67.662 1.00 96.06 198 GLN A O 1
ATOM 1537 N N . ILE A 1 199 ? -32.355 2.779 66.668 1.00 96.19 199 ILE A N 1
ATOM 1538 C CA . ILE A 1 199 ? -32.021 1.831 67.739 1.00 96.19 199 ILE A CA 1
ATOM 1539 C C . ILE A 1 199 ? -31.708 2.573 69.039 1.00 96.19 199 ILE A C 1
ATOM 1541 O O . ILE A 1 199 ? -32.160 2.146 70.098 1.00 96.19 199 ILE A O 1
ATOM 1545 N N . LEU A 1 200 ? -30.950 3.672 68.981 1.00 96.81 200 LEU A N 1
ATOM 1546 C CA . LEU A 1 200 ? -30.672 4.490 70.164 1.00 96.81 200 LEU A CA 1
ATOM 1547 C C . LEU A 1 200 ? -31.958 5.092 70.743 1.00 96.81 200 LEU A C 1
ATOM 1549 O O . LEU A 1 200 ? -32.188 4.958 71.942 1.00 96.81 200 LEU A O 1
ATOM 1553 N N . ALA A 1 201 ? -32.824 5.658 69.899 1.00 95.56 201 ALA A N 1
ATOM 1554 C CA . ALA A 1 201 ? -34.113 6.199 70.327 1.00 95.56 201 ALA A CA 1
ATOM 1555 C C . ALA A 1 201 ? -35.028 5.118 70.931 1.00 95.56 201 ALA A C 1
ATOM 1557 O O . ALA A 1 201 ? -35.628 5.333 71.978 1.00 95.56 201 ALA A O 1
ATOM 1558 N N . LEU A 1 202 ? -35.095 3.931 70.319 1.00 95.12 202 LEU A N 1
ATOM 1559 C CA . LEU A 1 202 ? -35.856 2.795 70.846 1.00 95.12 202 LEU A CA 1
ATOM 1560 C C . LEU A 1 202 ? -35.293 2.303 72.183 1.00 95.12 202 LEU A C 1
ATOM 1562 O O . LEU A 1 202 ? -36.060 1.975 73.080 1.00 95.12 202 LEU A O 1
ATOM 1566 N N . ARG A 1 203 ? -33.964 2.260 72.347 1.00 95.56 203 ARG A N 1
ATOM 1567 C CA . ARG A 1 203 ? -33.331 1.914 73.631 1.00 95.56 203 ARG A CA 1
ATOM 1568 C C . ARG A 1 203 ? -33.670 2.927 74.720 1.00 95.56 203 ARG A C 1
ATOM 1570 O O . ARG A 1 203 ? -33.949 2.518 75.842 1.00 95.56 203 ARG A O 1
ATOM 1577 N N . GLU A 1 204 ? -33.681 4.215 74.392 1.00 95.75 204 GLU A N 1
ATOM 1578 C CA . GLU A 1 204 ? -34.092 5.272 75.319 1.00 95.75 204 GLU A CA 1
ATOM 1579 C C . GLU A 1 204 ? -35.576 5.144 75.694 1.00 95.75 204 GLU A C 1
ATOM 1581 O O . GLU A 1 204 ? -35.908 5.142 76.877 1.00 95.75 204 GLU A O 1
ATOM 1586 N N . GLN A 1 205 ? -36.457 4.918 74.714 1.00 95.00 205 GLN A N 1
ATOM 1587 C CA . GLN A 1 205 ? -37.880 4.651 74.956 1.00 95.00 205 GLN A CA 1
ATOM 1588 C C . GLN A 1 205 ? -38.102 3.413 75.832 1.00 95.00 205 GLN A C 1
ATOM 1590 O O . GLN A 1 205 ? -38.923 3.450 76.745 1.00 95.00 205 GLN A O 1
ATOM 1595 N N . LEU A 1 206 ? -37.367 2.323 75.588 1.00 95.12 206 LEU A N 1
ATOM 1596 C CA . LEU A 1 206 ? -37.434 1.113 76.409 1.00 95.12 206 LEU A CA 1
ATOM 1597 C C . LEU A 1 206 ? -36.948 1.366 77.838 1.00 95.12 206 LEU A C 1
ATOM 1599 O O . LEU A 1 206 ? -37.552 0.846 78.769 1.00 95.12 206 LEU A O 1
ATOM 1603 N N . SER A 1 207 ? -35.903 2.177 78.023 1.00 95.50 207 SER A N 1
ATOM 1604 C CA . SER A 1 207 ? -35.429 2.569 79.353 1.00 95.50 207 SER A CA 1
ATOM 1605 C C . SER A 1 207 ? -36.484 3.377 80.110 1.00 95.50 207 SER A C 1
ATOM 1607 O O . SER A 1 207 ? -36.752 3.083 81.270 1.00 95.50 207 SER A O 1
ATOM 1609 N N . GLN A 1 208 ? -37.121 4.349 79.450 1.00 94.50 208 GLN A N 1
ATOM 1610 C CA . GLN A 1 208 ? -38.206 5.145 80.039 1.00 94.50 208 GLN A CA 1
ATOM 1611 C C . GLN A 1 208 ? -39.426 4.281 80.387 1.00 94.50 208 GLN A C 1
ATOM 1613 O O . GLN A 1 208 ? -40.039 4.462 81.435 1.00 94.50 208 GLN A O 1
ATOM 1618 N N . LEU A 1 209 ? -39.776 3.320 79.526 1.00 93.38 209 LEU A N 1
ATOM 1619 C CA . LEU A 1 209 ? -40.847 2.353 79.783 1.00 93.38 209 LEU A CA 1
ATOM 1620 C C . LEU A 1 209 ? -40.519 1.426 80.953 1.00 93.38 209 LEU A C 1
ATOM 1622 O O . LEU A 1 209 ? -41.401 1.161 81.762 1.00 93.38 209 LEU A O 1
ATOM 1626 N N . ALA A 1 210 ? -39.279 0.943 81.048 1.00 93.69 210 ALA A N 1
ATOM 1627 C CA . ALA A 1 210 ? -38.834 0.106 82.157 1.00 93.69 210 ALA A CA 1
ATOM 1628 C C . ALA A 1 210 ? -38.897 0.866 83.491 1.00 93.69 210 ALA A C 1
ATOM 1630 O O . ALA A 1 210 ? -39.437 0.339 84.457 1.00 93.69 210 ALA A O 1
ATOM 1631 N N . GLU A 1 211 ? -38.442 2.121 83.520 1.00 94.88 211 GLU A N 1
ATOM 1632 C CA . GLU A 1 211 ? -38.545 2.993 84.698 1.00 94.88 211 GLU A CA 1
ATOM 1633 C C . GLU A 1 211 ? -40.011 3.272 85.069 1.00 94.88 211 GLU A C 1
ATOM 1635 O O . GLU A 1 211 ? -40.408 3.141 86.226 1.00 94.88 211 GLU A O 1
ATOM 1640 N N . ALA A 1 212 ? -40.859 3.595 84.088 1.00 93.62 212 ALA A N 1
ATOM 1641 C CA . ALA A 1 212 ? -42.285 3.803 84.323 1.00 93.62 212 ALA A CA 1
ATOM 1642 C C . ALA A 1 212 ? -42.986 2.533 84.835 1.00 93.62 212 ALA A C 1
ATOM 1644 O O . ALA A 1 212 ? -43.878 2.628 85.681 1.00 93.62 212 ALA A O 1
ATOM 1645 N N . LEU A 1 213 ? -42.589 1.357 84.339 1.00 92.56 213 LEU A N 1
ATOM 1646 C CA . LEU A 1 213 ? -43.095 0.067 84.798 1.00 92.56 213 LEU A CA 1
ATOM 1647 C C . LEU A 1 213 ? -42.670 -0.207 86.242 1.00 92.56 213 LEU A C 1
ATOM 1649 O O . LEU A 1 213 ? -43.519 -0.571 87.045 1.00 92.56 213 LEU A O 1
ATOM 1653 N N . GLU A 1 214 ? -41.409 0.040 86.595 1.00 94.56 214 GLU A N 1
ATOM 1654 C CA . GLU A 1 214 ? -40.905 -0.100 87.968 1.00 94.56 214 GLU A CA 1
ATOM 1655 C C . GLU A 1 214 ? -41.649 0.834 88.942 1.00 94.56 214 GLU A C 1
ATOM 1657 O O . GLU A 1 214 ? -42.090 0.418 90.017 1.00 94.56 214 GLU A O 1
ATOM 1662 N N . ILE A 1 215 ? -41.890 2.088 88.545 1.00 94.75 215 ILE A N 1
ATOM 1663 C CA . ILE A 1 215 ? -42.709 3.037 89.319 1.00 94.75 215 ILE A CA 1
ATOM 1664 C C . ILE A 1 215 ? -44.160 2.541 89.453 1.00 94.75 215 ILE A C 1
ATOM 1666 O O . ILE A 1 215 ? -44.783 2.686 90.506 1.00 94.75 215 ILE A O 1
ATOM 1670 N N . ALA A 1 216 ? -44.735 1.960 88.398 1.00 92.31 216 ALA A N 1
ATOM 1671 C CA . ALA A 1 216 ? -46.093 1.425 88.443 1.00 92.31 216 ALA A CA 1
ATOM 1672 C C . ALA A 1 216 ? -46.193 0.174 89.332 1.00 92.31 216 ALA A C 1
ATOM 1674 O O . ALA A 1 216 ? -47.146 0.058 90.103 1.00 92.31 216 ALA A O 1
ATOM 1675 N N . GLU A 1 217 ? -45.215 -0.732 89.265 1.00 92.44 217 GLU A N 1
ATOM 1676 C CA . GLU A 1 217 ? -45.136 -1.935 90.099 1.00 92.44 217 GLU A CA 1
ATOM 1677 C C . GLU A 1 217 ? -44.976 -1.579 91.578 1.00 92.44 217 GLU A C 1
ATOM 1679 O O . GLU A 1 217 ? -45.738 -2.074 92.409 1.00 92.44 217 GLU A O 1
ATOM 1684 N N . THR A 1 218 ? -44.051 -0.674 91.912 1.00 93.81 218 THR A N 1
ATOM 1685 C CA . THR A 1 218 ? -43.871 -0.188 93.292 1.00 93.81 218 THR A CA 1
ATOM 1686 C C . THR A 1 218 ? -45.148 0.460 93.826 1.00 93.81 218 THR A C 1
ATOM 1688 O O . THR A 1 218 ? -45.614 0.111 94.911 1.00 93.81 218 THR A O 1
ATOM 1691 N N . LYS A 1 219 ? -45.799 1.318 93.032 1.00 91.62 219 LYS A N 1
ATOM 1692 C CA . LYS A 1 219 ? -47.091 1.915 93.395 1.00 91.62 219 LYS A CA 1
ATOM 1693 C C . LYS A 1 219 ? -48.196 0.869 93.568 1.00 91.62 219 LYS A C 1
ATOM 1695 O O . LYS A 1 219 ? -49.021 1.006 94.469 1.00 91.62 219 LYS A O 1
ATOM 1700 N N . SER A 1 220 ? -48.229 -0.166 92.729 1.00 91.75 220 SER A N 1
ATOM 1701 C CA . SER A 1 220 ? -49.187 -1.270 92.850 1.00 91.75 220 SER A CA 1
ATOM 1702 C C . SER A 1 220 ? -48.979 -2.040 94.155 1.00 91.75 220 SER A C 1
ATOM 1704 O O . SER A 1 220 ? -49.948 -2.303 94.862 1.00 91.75 220 SER A O 1
ATOM 1706 N N . GLN A 1 221 ? -47.729 -2.339 94.522 1.00 91.12 221 GLN A N 1
ATOM 1707 C CA . GLN A 1 221 ? -47.401 -2.985 95.799 1.00 91.12 221 GLN A CA 1
ATOM 1708 C C . GLN A 1 221 ? -47.822 -2.120 96.998 1.00 91.12 221 GLN A C 1
ATOM 1710 O O . GLN A 1 221 ? -48.436 -2.622 97.939 1.00 91.12 221 GLN A O 1
ATOM 1715 N N . GLU A 1 222 ? -47.561 -0.809 96.962 1.00 89.00 222 GLU A N 1
ATOM 1716 C CA . GLU A 1 222 ? -48.028 0.119 98.002 1.00 89.00 222 GLU A CA 1
ATOM 1717 C C . GLU A 1 222 ? -49.560 0.142 98.112 1.00 89.00 222 GLU A C 1
ATOM 1719 O O . GLU A 1 222 ? -50.110 0.112 99.217 1.00 89.00 222 GLU A O 1
ATOM 1724 N N . GLN A 1 223 ? -50.263 0.174 96.975 1.00 87.44 223 GLN A N 1
ATOM 1725 C CA . GLN A 1 223 ? -51.725 0.138 96.929 1.00 87.44 223 GLN A CA 1
ATOM 1726 C C . GLN A 1 223 ? -52.288 -1.179 97.474 1.00 87.44 223 GLN A C 1
ATOM 1728 O O . GLN A 1 223 ? -53.259 -1.142 98.227 1.00 87.44 223 GLN A O 1
ATOM 1733 N N . GLU A 1 224 ? -51.680 -2.328 97.172 1.00 87.56 224 GLU A N 1
ATOM 1734 C CA . GLU A 1 224 ? -52.078 -3.617 97.754 1.00 87.56 224 GLU A CA 1
ATOM 1735 C C . GLU A 1 224 ? -51.950 -3.618 99.284 1.00 87.56 224 GLU A C 1
ATOM 1737 O O . GLU A 1 224 ? -52.872 -4.052 99.982 1.00 87.56 224 GLU A O 1
ATOM 1742 N N . VAL A 1 225 ? -50.859 -3.063 99.827 1.00 88.12 225 VAL A N 1
ATOM 1743 C CA . VAL A 1 225 ? -50.680 -2.910 101.281 1.00 88.12 225 VAL A CA 1
ATOM 1744 C C . VAL A 1 225 ? -51.762 -2.002 101.878 1.00 88.12 225 VAL A C 1
ATOM 1746 O O . VAL A 1 225 ? -52.324 -2.329 102.929 1.00 88.12 225 VAL A O 1
ATOM 1749 N N . GLN A 1 226 ? -52.104 -0.894 101.209 1.00 83.88 226 GLN A N 1
ATOM 1750 C CA . GLN A 1 226 ? -53.185 0.003 101.641 1.00 83.88 226 GLN A CA 1
ATOM 1751 C C . GLN A 1 226 ? -54.557 -0.681 101.604 1.00 83.88 226 GLN A C 1
ATOM 1753 O O . GLN A 1 226 ? -55.327 -0.550 102.556 1.00 83.88 226 GLN A O 1
ATOM 1758 N N . ILE A 1 227 ? -54.864 -1.442 100.549 1.00 84.88 227 ILE A N 1
ATOM 1759 C CA . ILE A 1 227 ? -56.112 -2.211 100.430 1.00 84.88 227 ILE A CA 1
ATOM 1760 C C . ILE A 1 227 ? -56.202 -3.250 101.554 1.00 84.88 227 ILE A C 1
ATOM 1762 O O . ILE A 1 227 ? -57.251 -3.380 102.188 1.00 84.88 227 ILE A O 1
ATOM 1766 N N . ALA A 1 228 ? -55.105 -3.943 101.866 1.00 85.06 228 ALA A N 1
ATOM 1767 C CA . ALA A 1 228 ? -55.057 -4.896 102.972 1.00 85.06 228 ALA A CA 1
ATOM 1768 C C . ALA A 1 228 ? -55.243 -4.224 104.349 1.00 85.06 228 ALA A C 1
ATOM 1770 O O . ALA A 1 228 ? -55.889 -4.788 105.237 1.00 85.06 228 ALA A O 1
ATOM 1771 N N . ASP A 1 229 ? -54.702 -3.019 104.557 1.00 85.25 229 ASP A N 1
ATOM 1772 C CA . ASP A 1 229 ? -54.930 -2.239 105.783 1.00 85.25 229 ASP A CA 1
ATOM 1773 C C . ASP A 1 229 ? -56.383 -1.752 105.903 1.00 85.25 229 ASP A C 1
ATOM 1775 O O . ASP A 1 229 ? -57.021 -1.944 106.940 1.00 85.25 229 ASP A O 1
ATOM 1779 N N . LEU A 1 230 ? -56.951 -1.202 104.826 1.00 81.19 230 LEU A N 1
ATOM 1780 C CA . LEU A 1 230 ? -58.355 -0.783 104.770 1.00 81.19 230 LEU A CA 1
ATOM 1781 C C . LEU A 1 230 ? -59.307 -1.960 105.005 1.00 81.19 230 LEU A C 1
ATOM 1783 O O . LEU A 1 230 ? -60.258 -1.825 105.773 1.00 81.19 230 LEU A O 1
ATOM 1787 N N . GLY A 1 231 ? -59.023 -3.127 104.420 1.00 80.94 231 GLY A N 1
ATOM 1788 C CA . GLY A 1 231 ? -59.776 -4.357 104.663 1.00 80.94 231 GLY A CA 1
ATOM 1789 C C . GLY A 1 231 ? -59.762 -4.768 106.138 1.00 80.94 231 GLY A C 1
ATOM 1790 O O . GLY A 1 231 ? -60.808 -5.098 106.700 1.00 80.94 231 GLY A O 1
ATOM 1791 N N . ARG A 1 232 ? -58.607 -4.668 106.812 1.00 82.44 232 ARG A N 1
ATOM 1792 C CA . ARG A 1 232 ? -58.505 -4.910 108.264 1.00 82.44 232 ARG A CA 1
ATOM 1793 C C . ARG A 1 232 ? -59.330 -3.907 109.076 1.00 82.44 232 ARG A C 1
ATOM 1795 O O . ARG A 1 232 ? -60.071 -4.328 109.964 1.00 82.44 232 ARG A O 1
ATOM 1802 N N . ARG A 1 233 ? -59.261 -2.609 108.758 1.00 78.56 233 ARG A N 1
ATOM 1803 C CA . ARG A 1 233 ? -60.042 -1.556 109.443 1.00 78.56 233 ARG A CA 1
ATOM 1804 C C . ARG A 1 233 ? -61.548 -1.723 109.249 1.00 78.56 233 ARG A C 1
ATOM 1806 O O . ARG A 1 233 ? -62.301 -1.580 110.209 1.00 78.56 233 ARG A O 1
ATOM 1813 N N . LEU A 1 234 ? -61.982 -2.047 108.031 1.00 73.31 234 LEU A N 1
ATOM 1814 C CA . LEU A 1 234 ? -63.391 -2.261 107.708 1.00 73.31 234 LEU A CA 1
ATOM 1815 C C . LEU A 1 234 ? -63.958 -3.457 108.476 1.00 73.31 234 LEU A C 1
ATOM 1817 O O . LEU A 1 234 ? -65.030 -3.352 109.067 1.00 73.31 234 LEU A O 1
ATOM 1821 N N . ASN A 1 235 ? -63.213 -4.562 108.533 1.00 75.31 235 ASN A N 1
ATOM 1822 C CA . ASN A 1 235 ? -63.618 -5.744 109.290 1.00 75.31 235 ASN A CA 1
ATOM 1823 C C . ASN A 1 235 ? -63.723 -5.461 110.798 1.00 75.31 235 ASN A C 1
ATOM 1825 O O . ASN A 1 235 ? -64.680 -5.904 111.433 1.00 75.31 235 ASN A O 1
ATOM 1829 N N . LEU A 1 236 ? -62.801 -4.672 111.366 1.00 78.69 236 LEU A N 1
ATOM 1830 C CA . LEU A 1 236 ? -62.895 -4.222 112.762 1.00 78.69 236 LEU A CA 1
ATOM 1831 C C . LEU A 1 236 ? -64.135 -3.344 113.013 1.00 78.69 236 LEU A C 1
ATOM 1833 O O . LEU A 1 236 ? -64.838 -3.536 114.005 1.00 78.69 236 LEU A O 1
ATOM 1837 N N . ALA A 1 237 ? -64.424 -2.398 112.116 1.00 74.81 237 ALA A N 1
ATOM 1838 C CA . ALA A 1 237 ? -65.576 -1.506 112.245 1.00 74.81 237 ALA A CA 1
ATOM 1839 C C . ALA A 1 237 ? -66.915 -2.254 112.113 1.00 74.81 237 ALA A C 1
ATOM 1841 O O . ALA A 1 237 ? -67.863 -1.972 112.849 1.00 74.81 237 ALA A O 1
ATOM 1842 N N . LEU A 1 238 ? -66.985 -3.239 111.212 1.00 67.38 238 LEU A N 1
ATOM 1843 C CA . LEU A 1 238 ? -68.171 -4.070 111.014 1.00 67.38 238 LEU A CA 1
ATOM 1844 C C . LEU A 1 238 ? -68.468 -4.928 112.254 1.00 67.38 238 LEU A C 1
ATOM 1846 O O . LEU A 1 238 ? -69.618 -4.996 112.687 1.00 67.38 238 LEU A O 1
ATOM 1850 N N . ALA A 1 239 ? -67.437 -5.522 112.864 1.00 68.94 239 ALA A N 1
ATOM 1851 C CA . ALA A 1 239 ? -67.581 -6.315 114.085 1.00 68.94 239 ALA A CA 1
ATOM 1852 C C . ALA A 1 239 ? -68.173 -5.494 115.249 1.00 68.94 239 ALA A C 1
ATOM 1854 O O . ALA A 1 239 ? -69.094 -5.956 115.920 1.00 68.94 239 ALA A O 1
ATOM 1855 N N . SER A 1 240 ? -67.725 -4.245 115.428 1.00 69.62 240 SER A N 1
ATOM 1856 C CA . SER A 1 240 ? -68.233 -3.352 116.481 1.00 69.62 240 SER A CA 1
ATOM 1857 C C . SER A 1 240 ? -69.718 -2.994 116.310 1.00 69.62 240 SER A C 1
ATOM 1859 O O . SER A 1 240 ? -70.452 -2.933 117.296 1.00 69.62 240 SER A O 1
ATOM 1861 N N . LYS A 1 241 ? -70.197 -2.803 115.072 1.00 63.91 241 LYS A N 1
ATOM 1862 C CA . LYS A 1 241 ? -71.608 -2.459 114.811 1.00 63.91 241 LYS A CA 1
ATOM 1863 C C . LYS A 1 241 ? -72.572 -3.633 114.979 1.00 63.91 241 LYS A C 1
ATOM 1865 O O . LYS A 1 241 ? -73.720 -3.426 115.371 1.00 63.91 241 LYS A O 1
ATOM 1870 N N . VAL A 1 242 ? -72.116 -4.858 114.725 1.00 68.12 242 VAL A N 1
ATOM 1871 C CA . VAL A 1 242 ? -72.918 -6.072 114.950 1.00 68.12 242 VAL A CA 1
ATOM 1872 C C . VAL A 1 242 ? -73.144 -6.319 116.448 1.00 68.12 242 VAL A C 1
ATOM 1874 O O . VAL A 1 242 ? -74.233 -6.733 116.846 1.00 68.12 242 VAL A O 1
ATOM 1877 N N . GLU A 1 243 ? -72.157 -6.012 117.290 1.00 65.31 243 GLU A N 1
ATOM 1878 C CA . GLU A 1 243 ? -72.248 -6.186 118.745 1.00 65.31 243 GLU A CA 1
ATOM 1879 C C . GLU A 1 243 ? -73.225 -5.190 119.405 1.00 65.31 243 GLU A C 1
ATOM 1881 O O . GLU A 1 243 ? -73.981 -5.556 120.308 1.00 65.31 243 GLU A O 1
ATOM 1886 N N . GLU A 1 244 ? -73.295 -3.954 118.899 1.00 66.25 244 GLU A N 1
ATOM 1887 C CA . GLU A 1 244 ? -74.204 -2.905 119.388 1.00 66.25 244 GLU A CA 1
ATOM 1888 C C . GLU A 1 244 ? -75.691 -3.268 119.174 1.00 66.25 244 GLU A C 1
ATOM 1890 O O . GLU A 1 244 ? -76.518 -3.126 120.079 1.00 66.25 244 GLU A O 1
ATOM 1895 N N . LEU A 1 245 ? -76.029 -3.828 118.006 1.00 59.19 245 LEU A N 1
ATOM 1896 C CA . LEU A 1 245 ? -77.401 -4.219 117.652 1.00 59.19 245 LEU A CA 1
ATOM 1897 C C . LEU A 1 245 ? -77.904 -5.439 118.440 1.00 59.19 245 LEU A C 1
ATOM 1899 O O . LEU A 1 245 ? -79.093 -5.536 118.754 1.00 59.19 245 LEU A O 1
ATOM 1903 N N . ALA A 1 246 ? -77.014 -6.368 118.796 1.00 61.31 246 ALA A N 1
ATOM 1904 C CA . ALA A 1 246 ? -77.381 -7.554 119.567 1.00 61.31 246 ALA A CA 1
ATOM 1905 C C . ALA A 1 246 ? -77.799 -7.216 121.012 1.00 61.31 246 ALA A C 1
ATOM 1907 O O . ALA A 1 246 ? -78.673 -7.887 121.568 1.00 61.31 246 ALA A O 1
ATOM 1908 N N . ARG A 1 247 ? -77.216 -6.165 121.608 1.00 61.34 247 ARG A N 1
ATOM 1909 C CA . ARG A 1 247 ? -77.475 -5.755 122.998 1.00 61.34 247 ARG A CA 1
ATOM 1910 C C . ARG A 1 247 ? -78.849 -5.102 123.174 1.00 61.34 247 ARG A C 1
ATOM 1912 O O . ARG A 1 247 ? -79.577 -5.462 124.097 1.00 61.34 247 ARG A O 1
ATOM 1919 N N . TYR A 1 248 ? -79.244 -4.237 122.236 1.00 60.09 248 TYR A N 1
ATOM 1920 C CA . TYR A 1 248 ? -80.548 -3.556 122.246 1.00 60.09 248 TYR A CA 1
ATOM 1921 C C . TYR A 1 248 ? -81.739 -4.529 122.205 1.00 60.09 248 TYR A C 1
ATOM 1923 O O . TYR A 1 248 ? -82.743 -4.319 122.883 1.00 60.09 248 TYR A O 1
ATOM 1931 N N . ARG A 1 249 ? -81.622 -5.636 121.459 1.00 64.50 249 ARG A N 1
ATOM 1932 C CA . ARG A 1 249 ? -82.699 -6.631 121.323 1.00 64.50 249 ARG A CA 1
ATOM 1933 C C . ARG A 1 249 ? -83.007 -7.378 122.630 1.00 64.50 249 ARG A C 1
ATOM 1935 O O . ARG A 1 249 ? -84.157 -7.736 122.863 1.00 64.50 249 ARG A O 1
ATOM 1942 N N . SER A 1 250 ? -82.007 -7.630 123.475 1.00 59.91 250 SER A N 1
ATOM 1943 C CA . SER A 1 250 ? -82.185 -8.438 124.694 1.00 59.91 250 SER A CA 1
ATOM 1944 C C . SER A 1 250 ? -82.765 -7.647 125.870 1.00 59.91 250 SER A C 1
ATOM 1946 O O . SER A 1 250 ? -83.539 -8.205 126.645 1.00 59.91 250 SER A O 1
ATOM 1948 N N . GLU A 1 251 ? -82.462 -6.350 125.989 1.00 64.94 251 GLU A N 1
ATOM 1949 C CA . GLU A 1 251 ? -83.094 -5.488 127.004 1.00 64.94 251 GLU A CA 1
ATOM 1950 C C . GLU A 1 251 ? -84.567 -5.184 126.679 1.00 64.94 251 GLU A C 1
ATOM 1952 O O . GLU A 1 251 ? -85.385 -5.043 127.588 1.00 64.94 251 GLU A O 1
ATOM 1957 N N . PHE A 1 252 ? -84.914 -5.144 125.388 1.00 63.66 252 PHE A N 1
ATOM 1958 C CA . PHE A 1 252 ? -86.263 -4.883 124.878 1.00 63.66 252 PHE A CA 1
ATOM 1959 C C . PHE A 1 252 ? -87.292 -5.955 125.296 1.00 63.66 252 PHE A C 1
ATOM 1961 O O . PHE A 1 252 ? -88.342 -5.625 125.844 1.00 63.66 252 PHE A O 1
ATOM 1968 N N . PHE A 1 253 ? -86.986 -7.245 125.116 1.00 61.31 253 PHE A N 1
ATOM 1969 C CA . PHE A 1 253 ? -87.924 -8.335 125.445 1.00 61.31 253 PHE A CA 1
ATOM 1970 C C . PHE A 1 253 ? -88.034 -8.642 126.944 1.00 61.31 253 PHE A C 1
ATOM 1972 O O . PHE A 1 253 ? -89.053 -9.176 127.386 1.00 61.31 253 PHE A O 1
ATOM 1979 N N . GLY A 1 254 ? -87.012 -8.292 127.734 1.00 64.12 254 GLY A N 1
ATOM 1980 C CA . GLY A 1 254 ? -87.034 -8.461 129.188 1.00 64.12 254 GLY A CA 1
ATOM 1981 C C . GLY A 1 254 ? -88.124 -7.618 129.853 1.00 64.12 254 GLY A C 1
ATOM 1982 O O . GLY A 1 254 ? -88.934 -8.153 130.608 1.00 64.12 254 GLY A O 1
ATOM 1983 N N . ARG A 1 255 ? -88.206 -6.325 129.502 1.00 64.25 255 ARG A N 1
ATOM 1984 C CA . ARG A 1 255 ? -89.165 -5.382 130.110 1.00 64.25 255 ARG A CA 1
ATOM 1985 C C . ARG A 1 255 ? -90.627 -5.717 129.793 1.00 64.25 255 ARG A C 1
ATOM 1987 O O . ARG A 1 255 ? -91.495 -5.516 130.633 1.00 64.25 255 ARG A O 1
ATOM 1994 N N . LEU A 1 256 ? -90.912 -6.265 128.609 1.00 62.44 256 LEU A N 1
ATOM 1995 C CA . LEU A 1 256 ? -92.284 -6.582 128.186 1.00 62.44 256 LEU A CA 1
ATOM 1996 C C . LEU A 1 256 ? -92.849 -7.844 128.875 1.00 62.44 256 LEU A C 1
ATOM 1998 O O . LEU A 1 256 ? -94.061 -7.974 129.038 1.00 62.44 256 LEU A O 1
ATOM 2002 N N . ARG A 1 257 ? -91.981 -8.771 129.312 1.00 63.12 257 ARG A N 1
ATOM 2003 C CA . ARG A 1 257 ? -92.381 -10.012 130.001 1.00 63.12 257 ARG A CA 1
ATOM 2004 C C . ARG A 1 257 ? -92.798 -9.783 131.457 1.00 63.12 257 ARG A C 1
ATOM 2006 O O . ARG A 1 257 ? -93.684 -10.483 131.939 1.00 63.12 257 ARG A O 1
ATOM 2013 N N . GLU A 1 258 ? -92.179 -8.820 132.134 1.00 65.88 258 GLU A N 1
ATOM 2014 C CA . GLU A 1 258 ? -92.441 -8.502 133.546 1.00 65.88 258 GLU A CA 1
ATOM 2015 C C . GLU A 1 258 ? -93.853 -7.934 133.771 1.00 65.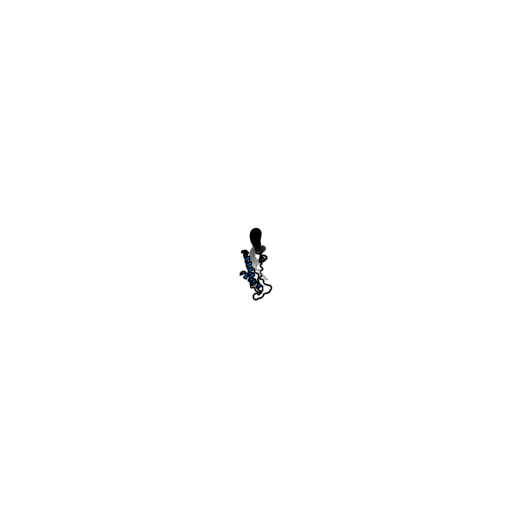88 258 GLU A C 1
ATOM 2017 O O . GLU A 1 258 ? -94.483 -8.223 134.781 1.00 65.88 258 GLU A O 1
ATOM 2022 N N . VAL A 1 259 ? -94.390 -7.189 132.799 1.00 64.50 259 VAL A N 1
ATOM 2023 C CA . VAL A 1 259 ? -95.683 -6.489 132.923 1.00 64.50 259 VAL A CA 1
ATOM 2024 C C . VAL A 1 259 ? -96.894 -7.392 132.623 1.00 64.50 259 VAL A C 1
ATOM 2026 O O . VAL A 1 259 ? -97.988 -7.149 133.126 1.00 64.50 259 VAL A O 1
ATOM 2029 N N . LEU A 1 260 ? -96.727 -8.444 131.812 1.00 63.28 260 LEU A N 1
ATOM 2030 C CA . LEU A 1 260 ? -97.843 -9.211 131.224 1.00 63.28 260 LEU A CA 1
ATOM 2031 C C . LEU A 1 260 ? -97.906 -10.690 131.653 1.00 63.28 260 LEU A C 1
ATOM 2033 O O . LEU A 1 260 ? -98.828 -11.400 131.256 1.00 63.28 260 LEU A O 1
ATOM 2037 N N . GLY A 1 261 ? -96.937 -11.173 132.439 1.00 61.00 261 GLY A N 1
ATOM 2038 C CA . GLY A 1 261 ? -96.777 -12.599 132.756 1.00 61.00 261 GLY A CA 1
ATOM 2039 C C . GLY A 1 261 ? -97.644 -13.164 133.892 1.00 61.00 261 GLY A C 1
ATOM 2040 O O . GLY A 1 261 ? -97.796 -14.380 133.958 1.00 61.00 261 GLY A O 1
ATOM 2041 N N . GLU A 1 262 ? -98.208 -12.336 134.778 1.00 60.16 262 GLU A N 1
ATOM 2042 C CA . GLU A 1 262 ? -98.891 -12.813 136.002 1.00 60.16 262 GLU A CA 1
ATOM 2043 C C . GLU A 1 262 ? -100.420 -12.966 135.883 1.00 60.16 262 GLU A C 1
ATOM 2045 O O . GLU A 1 262 ? -101.090 -13.283 136.866 1.00 60.16 262 GLU A O 1
ATOM 2050 N N . ARG A 1 263 ? -101.007 -12.775 134.693 1.00 62.06 263 ARG A N 1
ATOM 2051 C CA . ARG A 1 263 ? -102.462 -12.919 134.502 1.00 62.06 263 ARG A CA 1
ATOM 2052 C C . ARG A 1 263 ? -102.828 -14.325 133.994 1.00 62.06 263 ARG A C 1
ATOM 2054 O O . ARG A 1 263 ? -102.276 -14.749 132.980 1.00 62.06 263 ARG A O 1
ATOM 2061 N N . PRO A 1 264 ? -103.779 -15.035 134.637 1.00 62.47 264 PRO A N 1
ATOM 2062 C CA . PRO A 1 264 ? -104.138 -16.416 134.287 1.00 62.47 264 PRO A CA 1
ATOM 2063 C C . PRO A 1 264 ? -104.758 -16.568 132.886 1.00 62.47 264 PRO A C 1
ATOM 2065 O O . PRO A 1 264 ? -104.740 -17.667 132.333 1.00 62.47 264 PRO A O 1
ATOM 2068 N N . ASP A 1 265 ? -105.232 -15.471 132.289 1.00 60.03 265 ASP A N 1
ATOM 2069 C CA . ASP A 1 265 ? -105.944 -15.464 131.004 1.00 60.03 265 ASP A CA 1
ATOM 2070 C C . ASP A 1 265 ? -105.028 -15.184 129.785 1.00 60.03 265 ASP A C 1
ATOM 2072 O O . ASP A 1 265 ? -105.512 -15.080 128.655 1.00 60.03 265 ASP A O 1
ATOM 2076 N N . ILE A 1 266 ? -103.700 -15.064 129.986 1.00 68.19 266 ILE A N 1
ATOM 2077 C CA . ILE A 1 266 ? -102.711 -14.711 128.944 1.00 68.19 266 ILE A CA 1
ATOM 2078 C C . ILE A 1 266 ? -101.624 -15.787 128.821 1.00 68.19 266 ILE A C 1
ATOM 2080 O O . ILE A 1 266 ? -101.007 -16.190 129.805 1.00 68.19 266 ILE A O 1
ATOM 2084 N N . ARG A 1 267 ? -101.311 -16.213 127.588 1.00 70.06 267 ARG A N 1
ATOM 2085 C CA . ARG A 1 267 ? -100.187 -17.124 127.293 1.00 70.06 267 ARG A CA 1
ATOM 2086 C C . ARG A 1 267 ? -99.106 -16.427 126.460 1.00 70.06 267 ARG A C 1
ATOM 2088 O O . ARG A 1 267 ? -99.407 -15.854 125.416 1.00 70.06 267 ARG A O 1
ATOM 2095 N N . VAL A 1 268 ? -97.843 -16.526 126.889 1.00 69.00 268 VAL A N 1
ATOM 2096 C CA . VAL A 1 268 ? -96.675 -15.965 126.178 1.00 69.00 268 VAL A CA 1
ATOM 2097 C C . VAL A 1 268 ? -96.041 -17.023 125.274 1.00 69.00 268 VAL A C 1
ATOM 2099 O O . VAL A 1 268 ? -95.656 -18.092 125.749 1.00 69.00 268 VAL A O 1
ATOM 2102 N N . VAL A 1 269 ? -95.907 -16.728 123.979 1.00 68.44 269 VAL A N 1
ATOM 2103 C CA . VAL A 1 269 ? -95.253 -17.604 122.992 1.00 68.44 269 VAL A CA 1
ATOM 2104 C C . VAL A 1 269 ? -94.252 -16.782 122.182 1.00 68.44 269 VAL A C 1
ATOM 2106 O O . VAL A 1 269 ? -94.642 -15.998 121.320 1.00 68.44 269 VAL A O 1
ATOM 2109 N N . GLY A 1 270 ? -92.957 -16.965 122.455 1.00 68.31 270 GLY A N 1
ATOM 2110 C CA . GLY A 1 270 ? -91.887 -16.206 121.802 1.00 68.31 270 GLY A CA 1
ATOM 2111 C C . GLY A 1 270 ? -91.971 -14.714 122.128 1.00 68.31 270 GLY A C 1
ATOM 2112 O O . GLY A 1 270 ? -91.789 -14.322 123.276 1.00 68.31 270 GLY A O 1
ATOM 2113 N N . ASP A 1 271 ? -92.260 -13.907 121.113 1.00 69.69 271 ASP A N 1
ATOM 2114 C CA . ASP A 1 271 ? -92.430 -12.453 121.157 1.00 69.69 271 ASP A CA 1
ATOM 2115 C C . ASP A 1 271 ? -93.909 -12.005 121.168 1.00 69.69 271 ASP A C 1
ATOM 2117 O O . ASP A 1 271 ? -94.195 -10.827 120.958 1.00 69.69 271 ASP A O 1
ATOM 2121 N N . ARG A 1 272 ? -94.866 -12.922 121.399 1.00 70.88 272 ARG A N 1
ATOM 2122 C CA . ARG A 1 272 ? -96.315 -12.652 121.305 1.00 70.88 272 ARG A CA 1
ATOM 2123 C C . ARG A 1 272 ? -97.087 -13.024 122.569 1.00 70.88 272 ARG A C 1
ATOM 2125 O O . ARG A 1 272 ? -96.799 -14.035 123.214 1.00 70.88 272 ARG A O 1
ATOM 2132 N N . PHE A 1 273 ? -98.135 -12.249 122.846 1.00 71.81 273 PHE A N 1
ATOM 2133 C CA . PHE A 1 273 ? -99.114 -12.487 123.910 1.00 71.81 273 PHE A CA 1
ATOM 2134 C C . PHE A 1 273 ? -100.446 -12.924 123.299 1.00 71.81 273 PHE A C 1
ATOM 2136 O O . PHE A 1 273 ? -100.956 -12.269 122.391 1.00 71.81 273 PHE A O 1
ATOM 2143 N N . VAL A 1 274 ? -100.995 -14.043 123.772 1.00 72.94 274 VAL A N 1
ATOM 2144 C CA . VAL A 1 274 ? -102.215 -14.653 123.225 1.00 72.94 274 VAL A CA 1
ATOM 2145 C C . VAL A 1 274 ? -103.306 -14.682 124.292 1.00 72.94 274 VAL A C 1
ATOM 2147 O O . VAL A 1 274 ? -103.084 -15.219 125.378 1.00 72.94 274 VAL A O 1
ATOM 2150 N N . PHE A 1 275 ? -104.483 -14.152 123.947 1.00 69.75 275 PHE A N 1
ATOM 2151 C CA . PHE A 1 275 ? -105.703 -14.163 124.761 1.00 69.75 275 PHE A CA 1
ATOM 2152 C C . PHE A 1 275 ? -106.709 -15.150 124.159 1.00 69.75 275 PHE A C 1
ATOM 2154 O O . PHE A 1 275 ? -106.942 -15.129 122.949 1.00 69.75 275 PHE A O 1
ATOM 2161 N N . GLN A 1 276 ? -107.309 -16.012 124.980 1.00 64.50 276 GLN A N 1
ATOM 2162 C CA . GLN A 1 276 ? -108.331 -16.971 124.543 1.00 64.50 276 GLN A CA 1
ATOM 2163 C C . GLN A 1 276 ? -109.689 -16.564 125.131 1.00 64.50 276 GLN A C 1
ATOM 2165 O O . GLN A 1 276 ? -109.857 -16.580 126.344 1.00 64.50 276 GLN A O 1
ATOM 2170 N N . SER A 1 277 ? -110.650 -16.181 124.285 1.00 65.50 277 SER A N 1
ATOM 2171 C CA . SER A 1 277 ? -112.019 -15.825 124.694 1.00 65.50 277 SER A CA 1
ATOM 2172 C C . SER A 1 277 ? -113.033 -16.445 123.724 1.00 65.50 277 SER A C 1
ATOM 2174 O O . SER A 1 277 ? -112.847 -16.381 122.507 1.00 65.50 277 SER A O 1
ATOM 2176 N N . GLU A 1 278 ? -114.079 -17.085 124.255 1.00 68.94 278 GLU A N 1
ATOM 2177 C CA . GLU A 1 278 ? -115.094 -17.821 123.486 1.00 68.94 278 GLU A CA 1
ATOM 2178 C C . GLU A 1 278 ? -116.313 -16.942 123.162 1.00 68.94 278 GLU A C 1
ATOM 2180 O O . GLU A 1 278 ? -117.356 -17.011 123.807 1.00 68.94 278 GLU A O 1
ATOM 2185 N N . VAL A 1 279 ? -116.208 -16.117 122.120 1.00 68.12 279 VAL A N 1
ATOM 2186 C CA . VAL A 1 279 ? -117.313 -15.238 121.701 1.00 68.12 279 VAL A CA 1
ATOM 2187 C C . VAL A 1 279 ? -118.435 -16.041 121.028 1.00 68.12 279 VAL A C 1
ATOM 2189 O O . VAL A 1 279 ? -118.217 -16.714 120.018 1.00 68.12 279 VAL A O 1
ATOM 2192 N N . LEU A 1 280 ? -119.656 -15.931 121.562 1.00 71.44 280 LEU A N 1
ATOM 2193 C CA . LEU A 1 280 ? -120.840 -16.631 121.056 1.00 71.44 280 LEU A CA 1
ATOM 2194 C C . LEU A 1 280 ? -121.453 -15.905 119.844 1.00 71.44 280 LEU A C 1
ATOM 2196 O O . LEU A 1 280 ? -121.939 -14.777 119.950 1.00 71.44 280 LEU A O 1
ATOM 2200 N N . PHE A 1 281 ? -121.437 -16.588 118.697 1.00 80.50 281 PHE A N 1
ATOM 2201 C CA . PHE A 1 281 ? -122.165 -16.220 117.481 1.00 80.50 281 PHE A CA 1
ATOM 2202 C C . PHE A 1 281 ? -123.258 -17.263 117.205 1.00 80.50 281 PHE A C 1
ATOM 2204 O O . PHE A 1 281 ? -122.987 -18.458 117.382 1.00 80.50 281 PHE A O 1
ATOM 2211 N N . PRO A 1 282 ? -124.437 -16.873 116.684 1.00 76.25 282 PRO A N 1
ATOM 2212 C CA . PRO A 1 282 ? -125.438 -17.835 116.249 1.00 76.25 282 PRO A CA 1
ATOM 2213 C C . PRO A 1 282 ? -124.881 -18.716 115.124 1.00 76.25 282 PRO A C 1
ATOM 2215 O O . PRO A 1 282 ? -124.016 -18.300 114.338 1.00 76.25 282 PRO A O 1
ATOM 2218 N N . SER A 1 283 ? -125.393 -19.944 115.015 1.00 76.69 283 SER A N 1
ATOM 2219 C CA . SER A 1 283 ? -124.977 -20.859 113.948 1.00 76.69 283 SER A CA 1
ATOM 2220 C C . SER A 1 283 ? -125.258 -20.245 112.574 1.00 76.69 283 SER A C 1
ATOM 2222 O O . SER A 1 283 ? -126.343 -19.729 112.318 1.00 76.69 283 SER A O 1
ATOM 2224 N N . GLY A 1 284 ? -124.247 -20.253 111.708 1.00 74.19 284 GLY A N 1
ATOM 2225 C CA . GLY A 1 284 ? -124.313 -19.660 110.374 1.00 74.19 284 GLY A CA 1
ATOM 2226 C C . GLY A 1 284 ? -124.398 -18.132 110.310 1.00 74.19 284 GLY A C 1
ATOM 2227 O O . GLY A 1 284 ? -124.540 -17.598 109.215 1.00 74.19 284 GLY A O 1
ATOM 2228 N N . SER A 1 285 ? -124.271 -17.431 111.443 1.00 79.81 285 SER A N 1
ATOM 2229 C CA . SER A 1 285 ? -124.278 -15.968 111.512 1.00 79.81 285 SER A CA 1
ATOM 2230 C C . SER A 1 285 ? -122.926 -15.405 111.969 1.00 79.81 285 SER A C 1
ATOM 2232 O O . SER A 1 285 ? -122.157 -16.049 112.699 1.00 79.81 285 SER A O 1
ATOM 2234 N N . ALA A 1 286 ? -122.634 -14.185 111.514 1.00 82.44 286 ALA A N 1
ATOM 2235 C CA . ALA A 1 286 ? -121.518 -13.360 111.972 1.00 82.44 286 ALA A CA 1
ATOM 2236 C C . ALA A 1 286 ? -121.975 -12.217 112.898 1.00 82.44 286 ALA A C 1
ATOM 2238 O O . ALA A 1 286 ? -121.146 -11.411 113.321 1.00 82.44 286 ALA A O 1
ATOM 2239 N N . GLU A 1 287 ? -123.269 -12.114 113.204 1.00 83.25 287 GLU A N 1
ATOM 2240 C CA . GLU A 1 287 ? -123.793 -11.097 114.116 1.00 83.25 287 GLU A CA 1
ATOM 2241 C C . GLU A 1 287 ? -123.568 -11.494 115.578 1.00 83.25 287 GLU A C 1
ATOM 2243 O O . GLU A 1 287 ? -123.783 -12.639 115.970 1.00 83.25 287 GLU A O 1
ATOM 2248 N N . LEU A 1 288 ? -123.113 -10.537 116.389 1.00 82.44 288 LEU A N 1
ATOM 2249 C CA . LEU A 1 288 ? -122.836 -10.752 117.808 1.00 82.44 288 LEU A CA 1
ATOM 2250 C C . LEU A 1 288 ? -124.134 -10.790 118.618 1.00 82.44 288 LEU A C 1
ATOM 2252 O O . LEU A 1 288 ? -124.844 -9.779 118.695 1.00 82.44 288 LEU A O 1
ATOM 2256 N N . GLU A 1 289 ? -124.385 -11.918 119.285 1.00 81.50 289 GLU A N 1
ATOM 2257 C CA . GLU A 1 289 ? -125.452 -12.035 120.278 1.00 81.50 289 GLU A CA 1
ATOM 2258 C C . GLU A 1 289 ? -125.162 -11.183 121.516 1.00 81.50 289 GLU A C 1
ATOM 2260 O O . GLU A 1 289 ? -124.020 -10.829 121.818 1.00 81.50 289 GLU A O 1
ATOM 2265 N N . GLN A 1 290 ? -126.209 -10.884 122.285 1.00 80.44 290 GLN A N 1
ATOM 2266 C CA . GLN A 1 290 ? -126.096 -10.075 123.497 1.00 80.44 290 GLN A CA 1
ATOM 2267 C C . GLN A 1 290 ? -125.120 -10.676 124.526 1.00 80.44 290 GLN A C 1
ATOM 2269 O O . GLN A 1 290 ? -124.389 -9.927 125.168 1.00 80.44 290 GLN A O 1
ATOM 2274 N N . GLN A 1 291 ? -125.044 -12.009 124.642 1.00 78.00 291 GLN A N 1
ATOM 2275 C CA . GLN A 1 291 ? -124.060 -12.680 125.504 1.00 78.00 291 GLN A CA 1
ATOM 2276 C C . GLN A 1 291 ? -122.625 -12.556 124.968 1.00 78.00 291 GLN A C 1
ATOM 2278 O O . GLN A 1 291 ? -121.704 -12.298 125.739 1.00 78.00 291 GLN A O 1
ATOM 2283 N N . GLY A 1 292 ? -122.428 -12.685 123.650 1.00 80.88 292 GLY A N 1
ATOM 2284 C CA . GLY A 1 292 ? -121.116 -12.505 123.017 1.00 80.88 292 GLY A CA 1
ATOM 2285 C C . GLY A 1 292 ? -120.578 -11.081 123.183 1.00 80.88 292 GLY A C 1
ATOM 2286 O O . GLY A 1 292 ? -119.392 -10.897 123.450 1.00 80.88 292 GLY A O 1
ATOM 2287 N N . ARG A 1 293 ? -121.459 -10.074 123.121 1.00 82.50 293 ARG A N 1
ATOM 2288 C CA . ARG A 1 293 ? -121.116 -8.670 123.403 1.00 82.50 293 ARG A CA 1
ATOM 2289 C C . ARG A 1 293 ? -120.629 -8.460 124.837 1.00 82.50 293 ARG A C 1
ATOM 2291 O O . ARG A 1 293 ? -119.585 -7.854 125.021 1.00 82.50 293 ARG A O 1
ATOM 2298 N N . GLN A 1 294 ? -121.301 -9.041 125.835 1.00 80.75 294 GLN A N 1
ATOM 2299 C CA . GLN A 1 294 ? -120.882 -8.930 127.244 1.00 80.75 294 GLN A CA 1
ATOM 2300 C C . GLN A 1 294 ? -119.486 -9.523 127.503 1.00 80.75 294 GLN A C 1
ATOM 2302 O O . GLN A 1 294 ? -118.707 -8.984 128.293 1.00 80.75 294 GLN A O 1
ATOM 2307 N N . GLN A 1 295 ? -119.141 -10.626 126.832 1.00 79.50 295 GLN A N 1
ATOM 2308 C CA . GLN A 1 295 ? -117.787 -11.179 126.920 1.00 79.50 295 GLN A CA 1
ATOM 2309 C C . GLN A 1 295 ? -116.752 -10.269 126.251 1.00 79.50 295 GLN A C 1
ATOM 2311 O O . GLN A 1 295 ? -115.681 -10.042 126.814 1.00 79.50 295 GLN A O 1
ATOM 2316 N N . LEU A 1 296 ? -117.083 -9.708 125.084 1.00 83.00 296 LEU A N 1
ATOM 2317 C CA . LEU A 1 296 ? -116.225 -8.738 124.408 1.00 83.00 296 LEU A CA 1
ATOM 2318 C C . LEU A 1 296 ? -116.041 -7.455 125.221 1.00 83.00 296 LEU A C 1
ATOM 2320 O O . LEU A 1 296 ? -114.933 -6.936 125.231 1.00 83.00 296 LEU A O 1
ATOM 2324 N N . ASP A 1 297 ? -117.052 -6.991 125.956 1.00 83.00 297 ASP A N 1
ATOM 2325 C CA . ASP A 1 297 ? -116.926 -5.840 126.863 1.00 83.00 297 ASP A CA 1
ATOM 2326 C C . ASP A 1 297 ? -115.922 -6.127 127.989 1.00 83.00 297 ASP A C 1
ATOM 2328 O O . ASP A 1 297 ? -115.101 -5.281 128.345 1.00 83.00 297 ASP A O 1
ATOM 2332 N N . THR A 1 298 ? -115.935 -7.353 128.520 1.00 79.75 298 THR A N 1
ATOM 2333 C CA . THR A 1 298 ? -114.978 -7.789 129.550 1.00 79.75 298 THR A CA 1
ATOM 2334 C C . THR A 1 298 ? -113.552 -7.850 128.989 1.00 79.75 298 THR A C 1
ATOM 2336 O O . THR A 1 298 ? -112.594 -7.414 129.639 1.00 79.75 298 THR A O 1
ATOM 2339 N N . LEU A 1 299 ? -113.399 -8.342 127.754 1.00 80.62 299 LEU A N 1
ATOM 2340 C CA . LEU A 1 299 ? -112.118 -8.355 127.049 1.00 80.62 299 LEU A CA 1
ATOM 2341 C C . LEU A 1 299 ? -111.634 -6.931 126.740 1.00 80.62 299 LEU A C 1
ATOM 2343 O O . LEU A 1 299 ? -110.471 -6.627 126.989 1.00 80.62 299 LEU A O 1
ATOM 2347 N N . ALA A 1 300 ? -112.516 -6.055 126.252 1.00 81.31 300 ALA A N 1
ATOM 2348 C CA . ALA A 1 300 ? -112.219 -4.659 125.944 1.00 81.31 300 ALA A CA 1
ATOM 2349 C C . ALA A 1 300 ? -111.719 -3.918 127.187 1.00 81.31 300 ALA A C 1
ATOM 2351 O O . ALA A 1 300 ? -110.651 -3.309 127.154 1.00 81.31 300 ALA A O 1
ATOM 2352 N N . ALA A 1 301 ? -112.419 -4.056 128.317 1.00 79.94 301 ALA A N 1
ATOM 2353 C CA . ALA A 1 301 ? -111.995 -3.475 129.586 1.00 79.94 301 ALA A CA 1
ATOM 2354 C C . ALA A 1 301 ? -110.602 -3.971 130.013 1.00 79.94 301 ALA A C 1
ATOM 2356 O O . ALA A 1 301 ? -109.771 -3.183 130.466 1.00 79.94 301 ALA A O 1
ATOM 2357 N N . THR A 1 302 ? -110.319 -5.262 129.815 1.00 78.06 302 THR A N 1
ATOM 2358 C CA . THR A 1 302 ? -109.007 -5.854 130.120 1.00 78.06 302 THR A CA 1
ATOM 2359 C C . THR A 1 302 ? -107.912 -5.314 129.200 1.00 78.06 302 THR A C 1
ATOM 2361 O O . THR A 1 302 ? -106.830 -4.969 129.671 1.00 78.06 302 THR A O 1
ATOM 2364 N N . LEU A 1 303 ? -108.182 -5.203 127.897 1.00 77.69 303 LEU A N 1
ATOM 2365 C CA . LEU A 1 303 ? -107.241 -4.661 126.916 1.00 77.69 303 LEU A CA 1
ATOM 2366 C C . LEU A 1 303 ? -106.939 -3.179 127.174 1.00 77.69 303 LEU A C 1
ATOM 2368 O O . LEU A 1 3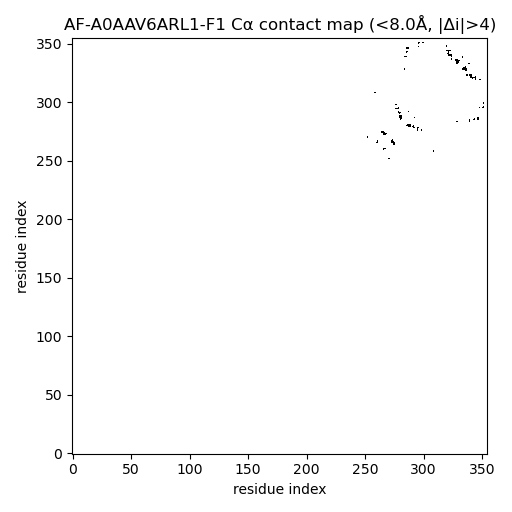03 ? -105.776 -2.792 127.102 1.00 77.69 303 LEU A O 1
ATOM 2372 N N . ILE A 1 304 ? -107.945 -2.376 127.540 1.00 80.69 304 ILE A N 1
ATOM 2373 C CA . ILE A 1 304 ? -107.782 -0.959 127.913 1.00 80.69 304 ILE A CA 1
ATOM 2374 C C . ILE A 1 304 ? -106.963 -0.812 129.203 1.00 80.69 304 ILE A C 1
ATOM 2376 O O . ILE A 1 304 ? -106.150 0.103 129.332 1.00 80.69 304 ILE A O 1
ATOM 2380 N N . ASP A 1 305 ? -107.170 -1.689 130.185 1.00 76.19 305 ASP A N 1
ATOM 2381 C CA . ASP A 1 305 ? -106.376 -1.684 131.418 1.00 76.19 305 ASP A CA 1
ATOM 2382 C C . ASP A 1 305 ? -104.907 -2.033 131.138 1.00 76.19 305 ASP A C 1
ATOM 2384 O O . ASP A 1 305 ? -103.991 -1.360 131.613 1.00 76.19 305 ASP A O 1
ATOM 2388 N N . ILE A 1 306 ? -104.673 -3.036 130.290 1.00 74.81 306 ILE A N 1
ATOM 2389 C CA . ILE A 1 306 ? -103.328 -3.432 129.870 1.00 74.81 306 ILE A CA 1
ATOM 2390 C C . ILE A 1 306 ? -102.651 -2.323 129.062 1.00 74.81 306 ILE A C 1
ATOM 2392 O O . ILE A 1 306 ? -101.491 -2.009 129.328 1.00 74.81 306 ILE A O 1
ATOM 2396 N N . SER A 1 307 ? -103.353 -1.695 128.115 1.00 73.56 307 SER A N 1
ATOM 2397 C CA . SER A 1 307 ? -102.764 -0.681 127.237 1.00 73.56 307 SER A CA 1
ATOM 2398 C C . SER A 1 307 ? -102.243 0.539 127.999 1.00 73.56 307 SER A C 1
ATOM 2400 O O . SER A 1 307 ? -101.302 1.172 127.534 1.00 73.56 307 SER A O 1
ATOM 2402 N N . LYS A 1 308 ? -102.790 0.852 129.184 1.00 76.38 308 LYS A N 1
ATOM 2403 C CA . LYS A 1 308 ? -102.269 1.919 130.063 1.00 76.38 308 LYS A CA 1
ATOM 2404 C C . LYS A 1 308 ? -100.878 1.619 130.621 1.00 76.38 308 LYS A C 1
ATOM 2406 O O . LYS A 1 308 ? -100.143 2.550 130.935 1.00 76.38 308 LYS A O 1
ATOM 2411 N N . ASN A 1 309 ? -100.533 0.341 130.756 1.00 71.44 309 ASN A N 1
ATOM 2412 C CA . ASN A 1 309 ? -99.245 -0.106 131.283 1.00 71.44 309 ASN A CA 1
ATOM 2413 C C . ASN A 1 309 ? -98.224 -0.405 130.170 1.00 71.44 309 ASN A C 1
ATOM 2415 O O . ASN A 1 309 ? -97.064 -0.685 130.473 1.00 71.44 309 ASN A O 1
ATOM 2419 N N . ILE A 1 310 ? -98.627 -0.350 128.894 1.00 69.69 310 ILE A N 1
ATOM 2420 C CA . ILE A 1 310 ? -97.714 -0.501 127.756 1.00 69.69 310 ILE A CA 1
ATOM 2421 C C . ILE A 1 310 ? -97.052 0.862 127.473 1.00 69.69 310 ILE A C 1
ATOM 2423 O O . ILE A 1 310 ? -97.767 1.848 127.282 1.00 69.69 310 ILE A O 1
ATOM 2427 N N . PRO A 1 311 ? -95.706 0.956 127.436 1.00 71.25 311 PRO A N 1
ATOM 2428 C CA . PRO A 1 311 ? -95.015 2.213 127.158 1.00 71.25 311 PRO A CA 1
ATOM 2429 C C . PRO A 1 311 ? -95.413 2.811 125.797 1.00 71.25 311 PRO A C 1
ATOM 2431 O O . PRO A 1 311 ? -95.477 2.071 124.815 1.00 71.25 311 PRO A O 1
ATOM 2434 N N . PRO A 1 312 ? -95.602 4.140 125.693 1.00 68.56 312 PRO A N 1
ATOM 2435 C CA . PRO A 1 312 ? -96.051 4.792 124.456 1.00 68.56 312 PRO A CA 1
ATOM 2436 C C . PRO A 1 312 ? -95.026 4.733 123.310 1.00 68.56 312 PRO A C 1
ATOM 2438 O O . PRO A 1 312 ? -95.366 5.014 122.170 1.00 68.56 312 PRO A O 1
ATOM 2441 N N . GLU A 1 313 ? -93.776 4.375 123.606 1.00 69.19 313 GLU A N 1
ATOM 2442 C CA . GLU A 1 313 ? -92.678 4.210 122.640 1.00 69.19 313 GLU A CA 1
ATOM 2443 C C . GLU A 1 313 ? -92.709 2.847 121.929 1.00 69.19 313 GLU A C 1
ATOM 2445 O O . GLU A 1 313 ? -91.890 2.583 121.048 1.00 69.19 313 GLU A O 1
ATOM 2450 N N . LEU A 1 314 ? -93.603 1.952 122.356 1.00 66.44 314 LEU A N 1
ATOM 2451 C CA . LEU A 1 314 ? -93.662 0.579 121.888 1.00 66.44 314 LEU A CA 1
ATOM 2452 C C . LEU A 1 314 ? -94.842 0.408 120.935 1.00 66.44 314 LEU A C 1
ATOM 2454 O O . LEU A 1 314 ? -95.993 0.303 121.356 1.00 66.44 314 LEU A O 1
ATOM 2458 N N . ASP A 1 315 ? -94.532 0.345 119.643 1.00 67.06 315 ASP A N 1
ATOM 2459 C CA . ASP A 1 315 ? -95.512 0.027 118.610 1.00 67.06 315 ASP A CA 1
ATOM 2460 C C . ASP A 1 315 ? -95.974 -1.427 118.782 1.00 67.06 315 ASP A C 1
ATOM 2462 O O . ASP A 1 315 ? -95.248 -2.378 118.474 1.00 67.06 315 ASP A O 1
ATOM 2466 N N . TRP A 1 316 ? -97.189 -1.613 119.295 1.00 73.94 316 TRP A N 1
ATOM 2467 C CA . TRP A 1 316 ? -97.827 -2.920 119.414 1.00 73.94 316 TRP A CA 1
ATOM 2468 C C . TRP A 1 316 ? -99.080 -2.989 118.544 1.00 73.94 316 TRP A C 1
ATOM 2470 O O . TRP A 1 316 ? -99.745 -1.989 118.279 1.00 73.94 316 TRP A O 1
ATOM 2480 N N . VAL A 1 317 ? -99.402 -4.197 118.085 1.00 77.12 317 VAL A N 1
ATOM 2481 C CA . VAL A 1 317 ? -100.557 -4.453 117.221 1.00 77.12 317 VAL A CA 1
ATOM 2482 C C . VAL A 1 317 ? -101.417 -5.535 117.860 1.00 77.12 317 VAL A C 1
ATOM 2484 O O . VAL A 1 317 ? -100.925 -6.624 118.164 1.00 77.12 317 VAL A O 1
ATOM 2487 N N . LEU A 1 318 ? -102.711 -5.257 118.031 1.00 78.50 318 LEU A N 1
ATOM 2488 C CA . LEU A 1 318 ? -103.695 -6.272 118.392 1.00 78.50 318 LEU A CA 1
ATOM 2489 C C . LEU A 1 318 ? -104.071 -7.072 117.145 1.00 78.50 318 LEU A C 1
ATOM 2491 O O . LEU A 1 318 ? -104.607 -6.531 116.178 1.00 78.50 318 LEU A O 1
ATOM 2495 N N . ARG A 1 319 ? -103.820 -8.379 117.177 1.00 83.62 319 ARG A N 1
ATOM 2496 C CA . ARG A 1 319 ? -104.237 -9.298 116.118 1.00 83.62 319 ARG A CA 1
ATOM 2497 C C . ARG A 1 319 ? -105.452 -10.100 116.576 1.00 83.62 319 ARG A C 1
ATOM 2499 O O . ARG A 1 319 ? -105.374 -10.811 117.573 1.00 83.62 319 ARG A O 1
ATOM 2506 N N . VAL A 1 320 ? -106.545 -10.014 115.820 1.00 82.75 320 VAL A N 1
ATOM 2507 C CA . VAL A 1 320 ? -107.771 -10.792 116.044 1.00 82.75 320 VAL A CA 1
ATOM 2508 C C . VAL A 1 320 ? -107.891 -11.848 114.949 1.00 82.75 320 VAL A C 1
ATOM 2510 O O . VAL A 1 320 ? -108.026 -11.511 113.775 1.00 82.75 320 VAL A O 1
ATOM 2513 N N . ASP A 1 321 ? -107.855 -13.123 115.333 1.00 83.50 321 ASP A N 1
ATOM 2514 C CA . ASP A 1 321 ? -107.999 -14.252 114.411 1.00 83.50 321 ASP A CA 1
ATOM 2515 C C . ASP A 1 321 ? -109.371 -14.928 114.616 1.00 83.50 321 ASP A C 1
ATOM 2517 O O . ASP A 1 321 ? -109.692 -15.421 115.700 1.00 83.50 321 ASP A O 1
ATOM 2521 N N . GLY A 1 322 ? -110.203 -14.952 113.571 1.00 82.50 322 GLY A N 1
ATOM 2522 C CA . GLY A 1 322 ? -111.519 -15.595 113.591 1.00 82.50 322 GLY A CA 1
ATOM 2523 C C . GLY A 1 322 ? -111.432 -17.078 113.255 1.00 82.50 322 GLY A C 1
ATOM 2524 O O . GLY A 1 322 ? -110.727 -17.471 112.329 1.00 82.50 322 GLY A O 1
ATOM 2525 N N . HIS A 1 323 ? -112.190 -17.898 113.978 1.00 82.06 323 HIS A N 1
ATOM 2526 C CA . HIS A 1 323 ? -112.223 -19.345 113.784 1.00 82.06 323 HIS A CA 1
ATOM 2527 C C . HIS A 1 323 ? -113.662 -19.816 113.532 1.00 82.06 323 HIS A C 1
ATOM 2529 O O . HIS A 1 323 ? -114.627 -19.251 114.055 1.00 82.06 323 HIS A O 1
ATOM 2535 N N . THR A 1 324 ? -113.809 -20.845 112.706 1.00 76.69 324 THR A N 1
ATOM 2536 C CA . THR A 1 324 ? -115.072 -21.538 112.425 1.00 76.69 324 THR A CA 1
ATOM 2537 C C . THR A 1 324 ? -114.930 -23.012 112.779 1.00 76.69 324 THR A C 1
ATOM 2539 O O . THR A 1 324 ? -113.817 -23.532 112.893 1.00 76.69 324 THR A O 1
ATOM 2542 N N . ASP A 1 325 ? -116.059 -23.680 113.010 1.00 75.69 325 ASP A N 1
ATOM 2543 C CA . ASP A 1 325 ? -116.054 -25.125 113.208 1.00 75.69 325 ASP A CA 1
ATOM 2544 C C . ASP A 1 325 ? -115.826 -25.866 111.872 1.00 75.69 325 ASP A C 1
ATOM 2546 O O . ASP A 1 325 ? -115.615 -25.272 110.811 1.00 75.69 325 ASP A O 1
ATOM 2550 N N . LYS A 1 326 ? -115.815 -27.200 111.928 1.00 76.88 326 LYS A N 1
ATOM 2551 C CA . LYS A 1 326 ? -115.552 -28.045 110.754 1.00 76.88 326 LYS A CA 1
ATOM 2552 C C . LYS A 1 326 ? -116.782 -28.254 109.861 1.00 76.88 326 LYS A C 1
ATOM 2554 O O . LYS A 1 326 ? -116.644 -28.918 108.835 1.00 76.88 326 LYS A O 1
ATOM 2559 N N . ASN A 1 327 ? -117.960 -27.744 110.226 1.00 75.62 327 ASN A N 1
ATOM 2560 C CA . ASN A 1 327 ? -119.171 -27.932 109.435 1.00 75.62 327 ASN A CA 1
ATOM 2561 C C . ASN A 1 327 ? -119.154 -26.949 108.251 1.00 75.62 327 ASN A C 1
ATOM 2563 O O . ASN A 1 327 ? -119.012 -25.745 108.472 1.00 75.62 327 ASN A O 1
ATOM 2567 N N . PRO A 1 328 ? -119.258 -27.412 106.992 1.00 78.56 328 PRO A N 1
ATOM 2568 C CA . PRO A 1 328 ? -119.226 -26.509 105.844 1.00 78.56 328 PRO A CA 1
ATOM 2569 C C . PRO A 1 328 ? -120.476 -25.618 105.779 1.00 78.56 328 PRO A C 1
ATOM 2571 O O . PRO A 1 328 ? -121.595 -26.132 105.792 1.00 78.56 328 PRO A O 1
ATOM 2574 N N . ILE A 1 329 ? -120.291 -24.300 105.650 1.00 80.50 329 ILE A N 1
ATOM 2575 C CA . ILE A 1 329 ? -121.357 -23.339 105.323 1.00 80.50 329 ILE A CA 1
ATOM 2576 C C . ILE A 1 329 ? -121.302 -22.944 103.843 1.00 80.50 329 ILE A C 1
ATOM 2578 O O . ILE A 1 329 ? -120.220 -22.761 103.290 1.00 80.50 329 ILE A O 1
ATOM 2582 N N . ALA A 1 330 ? -122.468 -22.816 103.210 1.00 81.75 330 ALA A N 1
ATOM 2583 C CA . ALA A 1 330 ? -122.613 -22.325 101.840 1.00 81.75 330 ALA A CA 1
ATOM 2584 C C . ALA A 1 330 ? -123.937 -21.559 101.705 1.00 81.75 330 ALA A C 1
ATOM 2586 O O . ALA A 1 330 ? -124.892 -22.025 101.081 1.00 81.75 330 ALA A O 1
ATOM 2587 N N . THR A 1 331 ? -124.029 -20.405 102.365 1.00 82.44 331 THR A N 1
ATOM 2588 C CA . THR A 1 331 ? -125.172 -19.493 102.219 1.00 82.44 331 THR A CA 1
ATOM 2589 C C . THR A 1 331 ? -124.844 -18.413 101.192 1.00 82.44 331 THR A C 1
ATOM 2591 O O . THR A 1 331 ? -123.685 -18.193 100.846 1.00 82.44 331 THR A O 1
ATOM 2594 N N . SER A 1 332 ? -125.861 -17.707 100.692 1.00 83.00 332 SER A N 1
ATOM 2595 C CA . SER A 1 332 ? -125.643 -16.564 99.794 1.00 83.00 332 SER A CA 1
ATOM 2596 C C . SER A 1 332 ? -124.823 -15.446 100.445 1.00 83.00 332 SER A C 1
ATOM 2598 O O . SER A 1 332 ? -124.153 -14.696 99.744 1.00 83.00 332 SER A O 1
ATOM 2600 N N . GLU A 1 333 ? -124.889 -15.325 101.773 1.00 80.56 333 GLU A N 1
ATOM 2601 C CA . GLU A 1 333 ? -124.125 -14.343 102.544 1.00 80.56 333 GLU A CA 1
ATOM 2602 C C . GLU A 1 333 ? -122.714 -14.842 102.898 1.00 80.56 333 GLU A C 1
ATOM 2604 O O . GLU A 1 333 ? -121.760 -14.067 102.851 1.00 80.56 333 GLU A O 1
ATOM 2609 N N . PHE A 1 334 ? -122.561 -16.139 103.189 1.00 85.56 334 PHE A N 1
ATOM 2610 C CA . PHE A 1 334 ? -121.285 -16.775 103.525 1.00 85.56 334 PHE A CA 1
ATOM 2611 C C . PHE A 1 334 ? -121.039 -17.993 102.620 1.00 85.56 334 PHE A C 1
ATOM 2613 O O . PHE A 1 334 ? -121.451 -19.109 102.961 1.00 85.56 334 PHE A O 1
ATOM 2620 N N . PRO A 1 335 ? -120.363 -17.796 101.470 1.00 84.56 335 PRO A N 1
ATOM 2621 C CA . PRO A 1 335 ? -120.062 -18.873 100.527 1.00 84.56 335 PRO A CA 1
ATOM 2622 C C . PRO A 1 335 ? -119.129 -19.960 101.084 1.00 84.56 335 PRO A C 1
ATOM 2624 O O . PRO A 1 335 ? -119.183 -21.090 100.601 1.00 84.56 335 PRO A O 1
ATOM 2627 N N . SER A 1 336 ? -118.276 -19.645 102.070 1.00 86.88 336 SER A N 1
ATOM 2628 C CA . SER A 1 336 ? -117.444 -20.619 102.783 1.00 86.88 336 SER A CA 1
ATOM 2629 C C . SER A 1 336 ? -117.149 -20.214 104.238 1.00 86.88 336 SER A C 1
ATOM 2631 O O . SER A 1 336 ? -117.433 -19.103 104.698 1.00 86.88 336 SER A O 1
ATOM 2633 N N . ASN A 1 337 ? -116.520 -21.135 104.975 1.00 85.50 337 ASN A N 1
ATOM 2634 C CA . ASN A 1 337 ? -116.080 -20.923 106.355 1.00 85.50 337 ASN A CA 1
ATOM 2635 C C . ASN A 1 337 ? -115.004 -19.831 106.498 1.00 85.50 337 ASN A C 1
ATOM 2637 O O . ASN A 1 337 ? -114.856 -19.300 107.599 1.00 85.50 337 ASN A O 1
ATOM 2641 N N . TRP A 1 338 ? -114.281 -19.483 105.425 1.00 85.81 338 TRP A N 1
ATOM 2642 C CA . TRP A 1 338 ? -113.311 -18.381 105.423 1.00 85.81 338 TRP A CA 1
ATOM 2643 C C . TRP A 1 338 ? -113.999 -17.021 105.473 1.00 85.81 338 TRP A C 1
ATOM 2645 O O . TRP A 1 338 ? -113.606 -16.165 106.262 1.00 85.81 338 TRP A O 1
ATOM 2655 N N . GLU A 1 339 ? -115.049 -16.818 104.673 1.00 85.81 339 GLU A N 1
ATOM 2656 C CA . GLU A 1 339 ? -115.815 -15.573 104.702 1.00 85.81 339 GLU A CA 1
ATOM 2657 C C . GLU A 1 339 ? -116.511 -15.413 106.051 1.00 85.81 339 GLU A C 1
ATOM 2659 O O . GLU A 1 339 ? -116.491 -14.323 106.620 1.00 85.81 339 GLU A O 1
ATOM 2664 N N . LEU A 1 340 ? -117.050 -16.502 106.610 1.00 84.81 340 LEU A N 1
ATOM 2665 C CA . LEU A 1 340 ? -117.659 -16.478 107.937 1.00 84.81 340 LEU A CA 1
ATOM 2666 C C . LEU A 1 340 ? -116.633 -16.156 109.039 1.00 84.81 340 LEU A C 1
ATOM 2668 O O . LEU A 1 340 ? -116.902 -15.303 109.886 1.00 84.81 340 LEU A O 1
ATOM 2672 N N . SER A 1 341 ? -115.456 -16.793 109.044 1.00 87.56 341 SER A N 1
ATOM 2673 C CA . SER A 1 341 ? -114.432 -16.565 110.075 1.00 87.56 341 SER A CA 1
ATOM 2674 C C . SER A 1 341 ? -113.825 -15.163 109.990 1.00 87.56 341 SER A C 1
ATOM 2676 O O . SER A 1 341 ? -113.703 -14.484 111.013 1.00 87.56 341 SER A O 1
ATOM 2678 N N . ALA A 1 342 ? -113.530 -14.683 108.780 1.00 85.62 342 ALA A N 1
ATOM 2679 C CA . ALA A 1 342 ? -113.050 -13.328 108.548 1.00 85.62 342 ALA A CA 1
ATOM 2680 C C . ALA A 1 342 ? -114.115 -12.294 108.928 1.00 85.62 342 ALA A C 1
ATOM 2682 O O . ALA A 1 342 ? -113.801 -11.321 109.611 1.00 85.62 342 ALA A O 1
ATOM 2683 N N . LYS A 1 343 ? -115.389 -12.513 108.563 1.00 86.75 343 LYS A N 1
ATOM 2684 C CA . LYS A 1 343 ? -116.480 -11.605 108.938 1.00 86.75 343 LYS A CA 1
ATOM 2685 C C . LYS A 1 343 ? -116.684 -11.558 110.450 1.00 86.75 343 LYS A C 1
ATOM 2687 O O . LYS A 1 343 ? -116.864 -10.468 110.986 1.00 86.75 343 LYS A O 1
ATOM 2692 N N . ARG A 1 344 ? -116.597 -12.697 111.145 1.00 88.69 344 ARG A N 1
ATOM 2693 C CA . ARG A 1 344 ? -116.627 -12.756 112.616 1.00 88.69 344 ARG A CA 1
ATOM 2694 C C . ARG A 1 344 ? -115.468 -11.976 113.235 1.00 88.69 344 ARG A C 1
ATOM 2696 O O . ARG A 1 344 ? -115.722 -11.132 114.087 1.00 88.69 344 ARG A O 1
ATOM 2703 N N . ALA A 1 345 ? -114.231 -12.181 112.773 1.00 86.94 345 ALA A N 1
ATOM 2704 C CA . ALA A 1 345 ? -113.064 -11.427 113.250 1.00 86.94 345 ALA A CA 1
ATOM 2705 C C . ALA A 1 345 ? -113.220 -9.919 113.018 1.00 86.94 345 ALA A C 1
ATOM 2707 O O . ALA A 1 345 ? -112.993 -9.127 113.926 1.00 86.94 345 ALA A O 1
ATOM 2708 N N . ILE A 1 346 ? -113.675 -9.521 111.827 1.00 85.38 346 ILE A N 1
ATOM 2709 C CA . ILE A 1 346 ? -113.942 -8.120 111.486 1.00 85.38 346 ILE A CA 1
ATOM 2710 C C . ILE A 1 346 ? -115.028 -7.542 112.391 1.00 85.38 346 ILE A C 1
ATOM 2712 O O . ILE A 1 346 ? -114.885 -6.419 112.855 1.00 85.38 346 ILE A O 1
ATOM 2716 N N . ASN A 1 347 ? -116.102 -8.284 112.661 1.00 86.75 347 ASN A N 1
ATOM 2717 C CA . ASN A 1 347 ? -117.163 -7.818 113.548 1.00 86.75 347 ASN A CA 1
ATOM 2718 C C . ASN A 1 347 ? -116.684 -7.695 115.002 1.00 86.75 347 ASN A C 1
ATOM 2720 O O . ASN A 1 347 ? -117.096 -6.755 115.672 1.00 86.75 347 ASN A O 1
ATOM 2724 N N . VAL A 1 348 ? -115.779 -8.565 115.467 1.00 87.00 348 VAL A N 1
ATOM 2725 C CA . VAL A 1 348 ? -115.104 -8.409 116.770 1.00 87.00 348 VAL A CA 1
ATOM 2726 C C . VAL A 1 348 ? -114.240 -7.153 116.788 1.00 87.00 348 VAL A C 1
ATOM 2728 O O . VAL A 1 348 ? -114.380 -6.350 117.701 1.00 87.00 348 VAL A O 1
ATOM 2731 N N . VAL A 1 349 ? -113.388 -6.947 115.778 1.00 85.69 349 VAL A N 1
ATOM 2732 C CA . VAL A 1 349 ? -112.539 -5.745 115.687 1.00 85.69 349 VAL A CA 1
ATOM 2733 C C . VAL A 1 349 ? -113.397 -4.483 115.654 1.00 85.69 349 VAL A C 1
ATOM 2735 O O . VAL A 1 349 ? -113.153 -3.572 116.430 1.00 85.69 349 VAL A O 1
ATOM 2738 N N . ARG A 1 350 ? -114.445 -4.452 114.823 1.00 84.88 350 ARG A N 1
ATOM 2739 C CA . ARG A 1 350 ? -115.386 -3.324 114.746 1.00 84.88 350 ARG A CA 1
ATOM 2740 C C . ARG A 1 350 ? -116.124 -3.083 116.055 1.00 84.88 350 ARG A C 1
ATOM 2742 O O . ARG A 1 350 ? -116.441 -1.943 116.364 1.00 84.88 350 ARG A O 1
ATOM 2749 N N . TYR A 1 351 ? -116.438 -4.143 116.795 1.00 85.31 351 TYR A N 1
ATOM 2750 C CA . TYR A 1 351 ? -117.052 -4.012 118.108 1.00 85.31 351 TYR A CA 1
ATOM 2751 C C . TYR A 1 351 ? -116.067 -3.410 119.116 1.00 85.31 351 TYR A C 1
ATOM 2753 O O . TYR A 1 351 ? -116.409 -2.434 119.764 1.00 85.31 351 TYR A O 1
ATOM 2761 N N . LEU A 1 352 ? -114.837 -3.932 119.189 1.00 84.44 352 LEU A N 1
ATOM 2762 C CA . LEU A 1 352 ? -113.775 -3.431 120.074 1.00 84.44 352 LEU A CA 1
ATOM 2763 C C . LEU A 1 352 ? -113.271 -2.028 119.702 1.00 84.44 352 LEU A C 1
ATOM 2765 O O . LEU A 1 352 ? -112.707 -1.350 120.544 1.00 84.44 352 LEU A O 1
ATOM 2769 N N . GLU A 1 353 ? -113.428 -1.603 118.450 1.00 83.38 353 GLU A N 1
ATOM 2770 C CA . GLU A 1 353 ? -113.156 -0.226 118.020 1.00 83.38 353 GLU A CA 1
ATOM 2771 C C . GLU A 1 353 ? -114.266 0.741 118.468 1.00 83.38 353 GLU A C 1
ATOM 2773 O O . GLU A 1 353 ? -114.016 1.927 118.666 1.00 83.38 353 GLU A O 1
ATOM 2778 N N . ALA A 1 354 ? -115.501 0.246 118.599 1.00 77.62 354 ALA A N 1
ATOM 2779 C CA . ALA A 1 354 ? -116.671 1.052 118.937 1.00 77.62 354 ALA A CA 1
ATOM 2780 C C . ALA A 1 354 ? -116.946 1.163 120.449 1.00 77.62 354 ALA A C 1
ATOM 2782 O O . ALA A 1 354 ? -117.736 2.024 120.846 1.00 77.62 354 ALA A O 1
ATOM 2783 N N . VAL A 1 355 ? -116.342 0.289 121.261 1.00 71.75 355 VAL A N 1
ATOM 2784 C CA . VAL A 1 355 ? -116.405 0.254 122.736 1.00 71.75 355 VAL A CA 1
ATOM 2785 C C . VAL A 1 355 ? -115.115 0.824 123.302 1.00 71.75 355 VAL A C 1
ATOM 2787 O O . VAL A 1 355 ? -115.209 1.648 124.240 1.00 71.75 355 VAL A O 1
#

Radius of gyration: 126.96 Å; Cα contacts (8 Å, |Δi|>4): 82; chains: 1; bounding box: 234×41×339 Å

Mean predicted aligned error: 20.02 Å

Foldseek 3Di:
DDDDDDDDDDDPPPDPVVVVVVVVVVVVVVVVVVVVVVVVVVVVVVVVVVVVVVVVVVVVVVVVVVVVVVVVVVVVVVVVVVVVVVVVVVVVVVVVVVVVVVVVVVVVVVVVVVVVVVVVVVVVVVVVVVVVVVVVVVVVVVVVVVVVVVVVVVVVVVVVVVVVVVVVVVVVVVVVVVVVVVVVVVVVVVVVVVVVVVVVVVVVVVVVVVVVVVVVVVVVVVVVVVVVVVVVVVVVVVVVVVVVVVVVVVVVQVVVCVLPPPDPQWDDDDSDIDGDFDQDDPVPDLDGDPVSLVSLVVVLVVVVVSVVVDDPVDDDDDDFWFDDDPDFDPDPCDNTRVSSRVSNSVVSVVSSVVD

Sequence (355 aa):
MSRSAARRTLNVWPGWVDALSTLVMVIIFVLMVFVIAQTYLSAALSGREQALQRLTQQVSELADLLALERKANTDLRANIGDISAELQASIKTRDALDQRLTVIIGERDALAASLAESNARGQQVTEEQQRRAKELEEAYKVIEADRAKVQALLSDIAVLESLRDELTKKLSAAEESVTSEKELSDEAQLQVSLLNRQILALREQLSQLAEALEIAETKSQEQEVQIADLGRRLNLALASKVEELARYRSEFFGRLREVLGERPDIRVVGDRFVFQSEVLFPSGSAELEQQGRQQLDTLAATLIDISKNIPPELDWVLRVDGHTDKNPIATSEFPSNWELSAKRAINVVRYLEAV

pLDDT: mean 84.98, std 13.27, range [35.81, 97.81]

Secondary structure (DSSP, 8-state):
------------TTHHHHHHHHHHHHHHHHHHHHHHHHHHHHHHHHHHHHHHHHHHHHHHHHHHHHHHHHHHHHHHHHHHHHHHHHHHHHHHHHHHHHHHHHHHHHHHHHHHHHHHHHHHHHHHHHHHHHHHHHHHHHHHHHHHHHHHHHHHHHHHHHHHHHHHHHHHHHHHHHHHHHHHHHHHHHHHHHHHHHHHHHHHHHHHHHHHHHHHHHHHHHHHHHHHHHHHHHHHHHHHHHHHHHHHHHHHHHHHHHHHHHHHTT-TTEEEETTEEEE-------TT--SPPHHHHHHHHHHHHHHHHHHHHS-TTS-----------SSPP--SS-SSHHHHHHHHHHHHHHHHHH-